Protein AF-A0A8B6BYA7-F1 (afdb_monomer_lite)

Foldseek 3Di:
DDPDPDDPVNVVLLVVLCVVCVVLVVVVLVPDDFDDCVDPPQPPDDLLEDELAPLDKPDFDRNPPFKHWYQHNVNQKIWMWGADVVSRTIKIWIWHDDVPQQKIWTDIRPDIDMDGVVPDDAQDKDWDDDSNFKIKIKGWHDDPPAQWIFIWIWIWGDDDDPDDTPDTHTRGDRMIGGNADPVGPAAPPVDDDQQVVSRNSVHDRDPDDDPVRVCSVCVNVVNNVVADVVHDDCPPPVNPPADVRDDDPDDPVPDDPDPDPVVVVVVVVVVPPDD

Radius of gyration: 28.26 Å; chains: 1; bounding box: 77×29×94 Å

Secondary structure (DSSP, 8-state):
-------HHHHHHHHHHHHHHHHTT-GGGSSSPPP-TTSTTS-S-BTTEEE--SS--B-PPP--TTEEEEE-TTSSEEEEEEEETTTTEEE-EEEEEETTTTEEEEEETTEEEEEETTT--TT--EEEEETTTEEEEEEEE--TT-SEEEEEEEEEE--STTS--S--EEEEEEEEEE---TT-S---GGG--HHHHHHHTTPPP-SS--HHHHHHHHHHTT-TTTS-SSPP-TTSGGG-S-BTTB--S---TT--S-SSHHHHHHHHGGGSS--

pLDDT: mean 78.07, std 15.48, range [35.0, 96.88]

Organism: Mytilus galloprovincialis (NCBI:txid29158)

Sequence (275 aa):
MKETSIGLNDMMKEAAVHYVLEKLGIEPLFEGSMCDRKRKPYIPSVQGWHNECKFGVFMLPDMENLISCHISESCTWIQCCADIPFFGLTLEPFIILDPCEDVIYYGINTMNRSLSLFDYEWGKKIQLSFNDIINIQFSVRKPPAQNIFIFDMAVVACLIDDQKCEPDIKILESTQIPQIGCDGPTLNSKNFSLNNWMQQIGSKVSNTLNASQVRLLLHQLGLDNHMSSPGCKRTDVKYVPAVKGWKSEYIDSSIQIQTFKDEVKTVYKFQENIS

Structure (mmCIF, N/CA/C/O backbone):
data_AF-A0A8B6BYA7-F1
#
_entry.id   AF-A0A8B6BYA7-F1
#
loop_
_atom_site.group_PDB
_atom_site.id
_atom_site.type_symbol
_atom_site.label_atom_id
_atom_site.label_alt_id
_atom_site.label_comp_id
_atom_site.label_asym_id
_atom_site.label_entity_id
_atom_site.label_seq_id
_atom_site.pdbx_PDB_ins_code
_atom_site.Cartn_x
_atom_site.Cartn_y
_atom_site.Cartn_z
_atom_site.occupancy
_atom_site.B_iso_or_equiv
_atom_site.auth_seq_id
_atom_site.auth_comp_id
_atom_site.auth_asym_id
_atom_site.auth_atom_id
_atom_site.pdbx_PDB_model_num
ATOM 1 N N . MET A 1 1 ? -38.448 13.905 -3.589 1.00 35.00 1 MET A N 1
ATOM 2 C CA . MET A 1 1 ? -37.748 13.844 -2.291 1.00 35.00 1 MET A CA 1
ATOM 3 C C . MET A 1 1 ? -38.375 12.709 -1.507 1.00 35.00 1 MET A C 1
ATOM 5 O O . MET A 1 1 ? -39.565 12.781 -1.243 1.00 35.00 1 MET A O 1
ATOM 9 N N . LYS A 1 2 ? -37.649 11.611 -1.274 1.00 36.66 2 LYS A N 1
ATOM 10 C CA . LYS A 1 2 ? -38.099 10.554 -0.362 1.00 36.66 2 LYS A CA 1
ATOM 11 C C . LYS A 1 2 ? -37.462 10.863 0.986 1.00 36.66 2 LYS A C 1
ATOM 13 O O . LYS A 1 2 ? -36.259 10.690 1.124 1.00 36.66 2 LYS A O 1
ATOM 18 N N . GLU A 1 3 ? -38.253 11.377 1.918 1.00 44.00 3 GLU A N 1
ATOM 19 C CA . GLU A 1 3 ? -37.883 11.385 3.330 1.00 44.00 3 GLU A CA 1
ATOM 20 C C . GLU A 1 3 ? -37.868 9.932 3.803 1.00 44.00 3 GLU A C 1
ATOM 22 O O . GLU A 1 3 ? -38.899 9.261 3.856 1.00 44.00 3 GLU A O 1
ATOM 27 N N . THR A 1 4 ? -36.680 9.408 4.072 1.00 46.12 4 THR A N 1
ATOM 28 C CA . THR A 1 4 ? -36.522 8.167 4.823 1.00 46.12 4 THR A CA 1
ATOM 29 C C . THR A 1 4 ? -36.797 8.491 6.285 1.00 46.12 4 THR A C 1
ATOM 31 O O . THR A 1 4 ? -35.973 9.117 6.944 1.00 46.12 4 THR A O 1
ATOM 34 N N . SER A 1 5 ? -37.969 8.098 6.789 1.00 49.84 5 SER A N 1
ATOM 35 C CA . SER A 1 5 ? -38.250 8.109 8.224 1.00 49.84 5 SER A CA 1
ATOM 36 C C . SER A 1 5 ? -37.312 7.109 8.901 1.00 49.84 5 SER A C 1
ATOM 38 O O . SER A 1 5 ? -37.497 5.897 8.767 1.00 49.84 5 SER A O 1
ATOM 40 N N . ILE A 1 6 ? -36.281 7.604 9.578 1.00 56.88 6 ILE A N 1
ATOM 41 C CA . ILE A 1 6 ? -35.386 6.773 10.386 1.00 56.88 6 ILE A CA 1
ATOM 42 C C . ILE A 1 6 ? -36.180 6.336 11.625 1.00 56.88 6 ILE A C 1
ATOM 44 O O . ILE A 1 6 ? -36.791 7.163 12.303 1.00 56.88 6 ILE A O 1
ATOM 48 N N . GLY A 1 7 ? -36.258 5.027 11.878 1.00 71.75 7 GLY A N 1
ATOM 49 C CA . GLY A 1 7 ? -37.009 4.490 13.011 1.00 71.75 7 GLY A CA 1
ATOM 50 C C . GLY A 1 7 ? -36.330 4.826 14.340 1.00 71.75 7 GLY A C 1
ATOM 51 O O . GLY A 1 7 ? -35.107 4.854 14.425 1.00 71.75 7 GLY A O 1
ATOM 52 N N . LEU A 1 8 ? -37.112 5.018 15.408 1.00 68.38 8 LEU A N 1
ATOM 53 C CA . LEU A 1 8 ? -36.603 5.321 16.758 1.00 68.38 8 LEU A CA 1
ATOM 54 C C . LEU A 1 8 ? -35.518 4.329 17.226 1.00 68.38 8 LEU A C 1
ATOM 56 O O . LEU A 1 8 ? -34.543 4.727 17.854 1.00 68.38 8 LEU A O 1
ATOM 60 N N . ASN A 1 9 ? -35.651 3.051 16.863 1.00 71.38 9 ASN A N 1
ATOM 61 C CA . ASN A 1 9 ? -34.665 2.016 17.180 1.00 71.38 9 ASN A CA 1
ATOM 62 C C . ASN A 1 9 ? -33.319 2.224 16.471 1.00 71.38 9 ASN A C 1
ATOM 64 O O . ASN A 1 9 ? -32.286 1.861 17.026 1.00 71.38 9 ASN A O 1
ATOM 68 N N . ASP A 1 10 ? -33.318 2.787 15.264 1.00 77.81 10 ASP A N 1
ATOM 69 C CA . ASP A 1 10 ? -32.091 3.055 14.512 1.00 77.81 10 ASP A CA 1
ATOM 70 C C . ASP A 1 10 ? -31.394 4.301 15.064 1.00 77.81 10 ASP A C 1
ATOM 72 O O . ASP A 1 10 ? -30.191 4.268 15.304 1.00 77.81 10 ASP A O 1
ATOM 76 N N . MET A 1 11 ? -32.165 5.336 15.420 1.00 73.81 11 MET A N 1
ATOM 77 C CA . MET A 1 11 ? -31.640 6.522 16.110 1.00 73.81 11 MET A CA 1
ATOM 78 C C . MET A 1 11 ? -31.013 6.171 17.468 1.00 73.81 11 MET A C 1
ATOM 80 O O . MET A 1 11 ? -29.962 6.696 17.827 1.00 73.81 11 MET A O 1
ATOM 84 N N . MET A 1 12 ? -31.633 5.263 18.231 1.00 70.06 12 MET A N 1
ATOM 85 C CA . MET A 1 12 ? -31.085 4.806 19.513 1.00 70.06 12 MET A CA 1
ATOM 86 C C . MET A 1 12 ? -29.789 3.999 19.347 1.00 70.06 12 MET A C 1
ATOM 88 O O . MET A 1 12 ? -28.899 4.115 20.187 1.00 70.06 12 MET A O 1
ATOM 92 N N . LYS A 1 13 ? -29.658 3.202 18.277 1.00 83.12 13 LYS A N 1
ATOM 93 C CA . LYS A 1 13 ? -28.410 2.485 17.964 1.00 83.12 13 LYS A CA 1
ATOM 94 C C . LYS A 1 13 ? -27.297 3.449 17.577 1.00 83.12 13 LYS A C 1
ATOM 96 O O . LYS A 1 13 ? -26.193 3.320 18.088 1.00 83.12 13 LYS A O 1
ATOM 101 N N . GLU A 1 14 ? -27.595 4.413 16.715 1.00 83.19 14 GLU A N 1
ATOM 102 C CA . GLU A 1 14 ? -26.629 5.419 16.271 1.00 83.19 14 GLU A CA 1
ATOM 103 C C . GLU A 1 14 ? -26.123 6.264 17.447 1.00 83.19 14 GLU A C 1
ATOM 105 O O . GLU A 1 14 ? -24.917 6.414 17.624 1.00 83.19 14 GLU A O 1
ATOM 110 N N . ALA A 1 15 ? -27.025 6.703 18.332 1.00 84.19 15 ALA A N 1
ATOM 111 C CA . ALA A 1 15 ? -26.654 7.418 19.552 1.00 84.19 15 ALA A CA 1
ATOM 112 C C . ALA A 1 15 ? -25.799 6.565 20.506 1.00 84.19 15 ALA A C 1
ATOM 114 O O . ALA A 1 15 ? -24.869 7.077 21.125 1.00 84.19 15 ALA A O 1
ATOM 115 N N . ALA A 1 16 ? -26.084 5.263 20.623 1.00 85.88 16 ALA A N 1
ATOM 116 C CA . ALA A 1 16 ? -25.275 4.356 21.434 1.00 85.88 16 ALA A CA 1
ATOM 117 C C . ALA A 1 16 ? -23.868 4.160 20.846 1.00 85.88 16 ALA A C 1
ATOM 119 O O . ALA A 1 16 ? -22.896 4.161 21.598 1.00 85.88 16 ALA A O 1
ATOM 120 N N . VAL A 1 17 ? -23.748 4.032 19.520 1.00 87.06 17 VAL A N 1
ATOM 121 C CA . VAL A 1 17 ? -22.447 3.961 18.837 1.00 87.06 17 VAL A CA 1
ATOM 122 C C . VAL A 1 17 ? -21.669 5.251 19.070 1.00 87.06 17 VAL A C 1
ATOM 124 O O . VAL A 1 17 ? -20.542 5.186 19.549 1.00 87.06 17 VAL A O 1
ATOM 127 N N . HIS A 1 18 ? -22.282 6.410 18.817 1.00 86.94 18 HIS A N 1
ATOM 128 C CA . HIS A 1 18 ? -21.653 7.717 19.023 1.00 86.94 18 HIS A CA 1
ATOM 129 C C . HIS A 1 18 ? -21.156 7.897 20.465 1.00 86.94 18 HIS A C 1
ATOM 131 O O . HIS A 1 18 ? -19.983 8.196 20.670 1.00 86.94 18 HIS A O 1
ATOM 137 N N . TYR A 1 19 ? -21.985 7.568 21.461 1.00 88.38 19 TYR A N 1
ATOM 138 C CA . TYR A 1 19 ? -21.591 7.603 22.871 1.00 88.38 19 TYR A CA 1
ATOM 139 C C . TYR A 1 19 ? -20.376 6.713 23.171 1.00 88.38 19 TYR A C 1
ATOM 141 O O . TYR A 1 19 ? -19.473 7.118 23.905 1.00 88.38 19 TYR A O 1
ATOM 149 N N . VAL A 1 20 ? -20.330 5.494 22.621 1.00 86.12 20 VAL A N 1
ATOM 150 C CA . VAL A 1 20 ? -19.182 4.598 22.820 1.00 86.12 20 VAL A CA 1
ATOM 151 C C . VAL A 1 20 ? -17.933 5.174 22.156 1.00 86.12 20 VAL A C 1
ATOM 153 O O . VAL A 1 20 ? -16.887 5.207 22.797 1.00 86.12 20 VAL A O 1
ATOM 156 N N . LEU A 1 21 ? -18.026 5.678 20.923 1.00 87.19 21 LEU A N 1
ATOM 157 C CA . LEU A 1 21 ? -16.896 6.312 20.236 1.00 87.19 21 LEU A CA 1
ATOM 158 C C . LEU A 1 21 ? -16.357 7.525 21.005 1.00 87.19 21 LEU A C 1
ATOM 160 O O . LEU A 1 21 ? -15.141 7.677 21.105 1.00 87.19 21 LEU A O 1
ATOM 164 N N . GLU A 1 22 ? -17.239 8.346 21.583 1.00 89.00 22 GLU A N 1
ATOM 165 C CA . GLU A 1 22 ? -16.876 9.488 22.430 1.00 89.00 22 GLU A CA 1
ATOM 166 C C . GLU A 1 22 ? -16.164 9.022 23.709 1.00 89.00 22 GLU A C 1
ATOM 168 O O . GLU A 1 22 ? -15.118 9.556 24.074 1.00 89.00 22 GLU A O 1
ATOM 173 N N . LYS A 1 23 ? -16.670 7.975 24.377 1.00 87.88 23 LYS A N 1
ATOM 174 C CA . LYS A 1 23 ? -16.039 7.417 25.589 1.00 87.88 23 LYS A CA 1
ATOM 175 C C . LYS A 1 23 ? -14.686 6.775 25.335 1.00 87.88 23 LYS A C 1
ATOM 177 O O . LYS A 1 23 ? -13.807 6.862 26.186 1.00 87.88 23 LYS A O 1
ATOM 182 N N . LEU A 1 24 ? -14.530 6.161 24.173 1.00 84.31 24 LEU A N 1
ATOM 183 C CA . LEU A 1 24 ? -13.262 5.651 23.671 1.00 84.31 24 LEU A CA 1
ATOM 184 C C . LEU A 1 24 ? -12.368 6.781 23.117 1.00 84.31 24 LEU A C 1
ATOM 186 O O . LEU A 1 24 ? -11.185 6.573 22.864 1.00 84.31 24 LEU A O 1
ATOM 190 N N . GLY A 1 25 ? -12.925 7.982 22.922 1.00 87.06 25 GLY A N 1
ATOM 191 C CA . GLY A 1 25 ? -12.293 9.158 22.322 1.00 87.06 25 GLY A CA 1
ATOM 192 C C . GLY A 1 25 ? -11.772 8.934 20.896 1.00 87.06 25 GLY A C 1
ATOM 193 O O . GLY A 1 25 ? -10.845 9.613 20.460 1.00 87.06 25 GLY A O 1
ATOM 194 N N . ILE A 1 26 ? -12.353 7.972 20.179 1.00 85.88 26 ILE A N 1
ATOM 195 C CA . ILE A 1 26 ? -12.028 7.646 18.783 1.00 85.88 26 ILE A CA 1
ATOM 196 C C . ILE A 1 26 ? -13.035 8.248 17.796 1.00 85.88 26 ILE A C 1
ATOM 198 O O . ILE A 1 26 ? -12.913 8.019 16.597 1.00 85.88 26 ILE A O 1
ATOM 202 N N . GLU A 1 27 ? -14.006 9.032 18.278 1.00 86.81 27 GLU A N 1
ATOM 203 C CA . GLU A 1 27 ? -14.951 9.794 17.447 1.00 86.81 27 GLU A CA 1
ATOM 204 C C . GLU A 1 27 ? -14.271 10.549 16.286 1.00 86.81 27 GLU A C 1
ATOM 206 O O . GLU A 1 27 ? -14.764 10.406 15.165 1.00 86.81 27 GLU A O 1
ATOM 211 N N . PRO A 1 28 ? -13.114 11.235 16.460 1.00 87.00 28 PRO A N 1
ATOM 212 C CA . PRO A 1 28 ? -12.495 11.996 15.371 1.00 87.00 28 PRO A CA 1
ATOM 213 C C . PRO A 1 28 ? -12.084 11.153 14.157 1.00 87.00 28 PRO A C 1
ATOM 215 O O . PRO A 1 28 ? -11.878 11.690 13.070 1.00 87.00 28 PRO A O 1
ATOM 218 N N . LEU A 1 29 ? -11.966 9.827 14.308 1.00 84.38 29 LEU A N 1
ATOM 219 C CA . LEU A 1 29 ? -11.736 8.930 13.175 1.00 84.38 29 LEU A CA 1
ATOM 220 C C . LEU A 1 29 ? -12.954 8.842 12.251 1.00 84.38 29 LEU A C 1
ATOM 222 O O . LEU A 1 29 ? -12.787 8.533 11.077 1.00 84.38 29 LEU A O 1
ATOM 226 N N . PHE A 1 30 ? -14.163 9.097 12.749 1.00 86.31 30 PHE A N 1
ATOM 227 C CA . PHE A 1 30 ? -15.426 8.834 12.056 1.00 86.31 30 PHE A CA 1
ATOM 228 C C . PHE A 1 30 ? -16.215 10.104 11.699 1.00 86.31 30 PHE A C 1
ATOM 230 O O . PHE A 1 30 ? -17.347 10.002 11.240 1.00 86.31 30 PHE A O 1
ATOM 237 N N . GLU A 1 31 ? -15.624 11.293 11.849 1.00 81.31 31 GLU A N 1
ATOM 238 C CA . GLU A 1 31 ? -16.244 12.574 11.459 1.00 81.31 31 GLU A CA 1
ATOM 239 C C . GLU A 1 31 ? -16.391 12.745 9.929 1.00 81.31 31 GLU A C 1
ATOM 241 O O . GLU A 1 31 ? -17.123 13.615 9.455 1.00 81.31 31 GLU A O 1
ATOM 246 N N . GLY A 1 32 ? -15.689 11.925 9.137 1.00 78.12 32 GLY A N 1
ATOM 247 C CA . GLY A 1 32 ? -15.727 11.934 7.673 1.00 78.12 32 GLY A CA 1
ATOM 248 C C . GLY A 1 32 ? -16.702 10.924 7.062 1.00 78.12 32 GLY A C 1
ATOM 249 O O . GLY A 1 32 ? -17.312 10.100 7.740 1.00 78.12 32 GLY A O 1
ATOM 250 N N . SER A 1 33 ? -16.819 10.946 5.732 1.00 83.25 33 SER A N 1
ATOM 251 C CA . SER A 1 33 ? -17.545 9.897 5.015 1.00 83.25 33 SER A CA 1
ATOM 252 C C . SER A 1 33 ? -16.819 8.561 5.145 1.00 83.25 33 SER A C 1
ATOM 254 O O . SER A 1 33 ? -15.660 8.444 4.753 1.00 83.25 33 SER A O 1
ATOM 256 N N . MET A 1 34 ? -17.529 7.552 5.633 1.00 89.56 34 MET A N 1
ATOM 257 C CA . MET A 1 34 ? -17.059 6.173 5.687 1.00 89.56 34 MET A CA 1
ATOM 258 C C . MET A 1 34 ? -16.819 5.608 4.285 1.00 89.56 34 MET A C 1
ATOM 260 O O . MET A 1 34 ? -17.590 5.862 3.353 1.00 89.56 34 MET A O 1
ATOM 264 N N . CYS A 1 35 ? -15.742 4.841 4.142 1.00 93.69 35 CYS A N 1
ATOM 265 C CA . CYS A 1 35 ? -15.434 4.139 2.908 1.00 93.69 35 CYS A CA 1
ATOM 266 C C . CYS A 1 35 ? -16.467 3.029 2.626 1.00 93.69 35 CYS A C 1
ATOM 268 O O . CYS A 1 35 ? -17.130 2.513 3.522 1.00 93.69 35 CYS A O 1
ATOM 270 N N . ASP A 1 36 ? -16.621 2.644 1.356 1.00 93.50 36 ASP A N 1
ATOM 271 C CA . ASP A 1 36 ? -17.527 1.563 0.951 1.00 93.50 36 ASP A CA 1
ATOM 272 C C . ASP A 1 36 ? -16.782 0.581 0.049 1.00 93.50 36 ASP A C 1
ATOM 274 O O . ASP A 1 36 ? -16.478 0.880 -1.108 1.00 93.50 36 ASP A O 1
ATOM 278 N N . ARG A 1 37 ? -16.544 -0.626 0.570 1.00 92.94 37 ARG A N 1
ATOM 279 C CA . ARG A 1 37 ? -15.838 -1.725 -0.108 1.00 92.94 37 ARG A CA 1
ATOM 280 C C . ARG A 1 37 ? -16.463 -2.130 -1.444 1.00 92.94 37 ARG A C 1
ATOM 282 O O . ARG A 1 37 ? -15.792 -2.719 -2.286 1.00 92.94 37 ARG A O 1
ATOM 289 N N . LYS A 1 38 ? -17.750 -1.836 -1.653 1.00 92.44 38 LYS A N 1
ATOM 290 C CA . LYS A 1 38 ? -18.494 -2.161 -2.881 1.00 92.44 38 LYS A CA 1
ATOM 291 C C . LYS A 1 38 ? -18.481 -1.020 -3.896 1.00 92.44 38 LYS A C 1
ATOM 293 O O . LYS A 1 38 ? -19.148 -1.114 -4.928 1.00 92.44 38 LYS A O 1
ATOM 298 N N . ARG A 1 39 ? -17.750 0.061 -3.624 1.00 94.44 39 ARG A N 1
ATOM 299 C CA . ARG A 1 39 ? -17.594 1.214 -4.513 1.00 94.44 39 ARG A CA 1
ATOM 300 C C . ARG A 1 39 ? -16.139 1.408 -4.904 1.00 94.44 39 ARG A C 1
ATOM 302 O O . ARG A 1 39 ? -15.221 0.805 -4.352 1.00 94.44 39 ARG A O 1
ATOM 309 N N . LYS A 1 40 ? -15.934 2.248 -5.918 1.00 94.19 40 LYS A N 1
ATOM 310 C CA . LYS A 1 40 ? -14.595 2.725 -6.261 1.00 94.19 40 LYS A CA 1
ATOM 311 C C . LYS A 1 40 ? -13.992 3.437 -5.035 1.00 94.19 40 LYS A C 1
ATOM 313 O O . LYS A 1 40 ? -14.738 4.157 -4.373 1.00 94.19 40 LYS A O 1
ATOM 318 N N . PRO A 1 41 ? -12.691 3.264 -4.762 1.00 95.62 41 PRO A N 1
ATOM 319 C CA . PRO A 1 41 ? -11.695 2.639 -5.633 1.00 95.62 41 PRO A CA 1
ATOM 320 C C . PRO A 1 41 ? -11.482 1.133 -5.399 1.00 95.62 41 PRO A C 1
ATOM 322 O O . PRO A 1 41 ? -10.598 0.573 -6.025 1.00 95.62 41 PRO A O 1
ATOM 325 N N . TYR A 1 42 ? -12.261 0.443 -4.563 1.00 95.19 42 TYR A N 1
ATOM 326 C CA . TYR A 1 42 ? -11.974 -0.956 -4.189 1.00 95.19 42 TYR A CA 1
ATOM 327 C C . TYR A 1 42 ? -12.562 -2.014 -5.135 1.00 95.19 42 TYR A C 1
ATOM 329 O O . TYR A 1 42 ? -12.314 -3.205 -4.953 1.00 95.19 42 TYR A O 1
ATOM 337 N N . ILE A 1 43 ? -13.342 -1.604 -6.142 1.00 93.50 43 ILE A N 1
ATOM 338 C CA . ILE A 1 43 ? -13.894 -2.493 -7.172 1.00 93.50 43 ILE A CA 1
ATOM 339 C C . ILE A 1 43 ? -13.412 -2.112 -8.585 1.00 93.50 43 ILE A C 1
ATOM 341 O O . ILE A 1 43 ? -13.313 -0.919 -8.889 1.00 93.50 43 ILE A O 1
ATOM 345 N N . PRO A 1 44 ? -13.223 -3.098 -9.487 1.00 93.75 44 PRO A N 1
ATOM 346 C CA . PRO A 1 44 ? -13.320 -4.543 -9.247 1.00 93.75 44 PRO A CA 1
ATOM 347 C C . PRO A 1 44 ? -12.117 -5.078 -8.456 1.00 93.75 44 PRO A C 1
ATOM 349 O O . PRO A 1 44 ? -10.996 -4.637 -8.673 1.00 93.75 44 PRO A O 1
ATOM 352 N N . SER A 1 45 ? -12.330 -6.063 -7.582 1.00 90.56 45 SER A N 1
ATOM 353 C CA . SER A 1 45 ? -11.251 -6.692 -6.814 1.00 90.56 45 SER A CA 1
ATOM 354 C C . SER A 1 45 ? -11.154 -8.195 -7.050 1.00 90.56 45 SER A C 1
ATOM 356 O O . SER A 1 45 ? -12.138 -8.871 -7.356 1.00 90.56 45 SER A O 1
ATOM 358 N N . VAL A 1 46 ? -9.939 -8.718 -6.901 1.00 89.31 46 VAL A N 1
ATOM 359 C CA . VAL A 1 46 ? -9.625 -10.149 -6.867 1.00 89.31 46 VAL A CA 1
ATOM 360 C C . VAL A 1 46 ? -8.984 -10.421 -5.514 1.00 89.31 46 VAL A C 1
ATOM 362 O O . VAL A 1 46 ? -8.015 -9.752 -5.171 1.00 89.31 46 VAL A O 1
ATOM 365 N N . GLN A 1 47 ? -9.541 -11.356 -4.734 1.00 89.56 47 GLN A N 1
ATOM 366 C CA . GLN A 1 47 ? -9.053 -11.668 -3.375 1.00 89.56 47 GLN A CA 1
ATOM 367 C C . GLN A 1 47 ? -8.943 -10.413 -2.489 1.00 89.56 47 GLN A C 1
ATOM 369 O O . GLN A 1 47 ? -7.947 -10.186 -1.812 1.00 89.56 47 GLN A O 1
ATOM 374 N N . GLY A 1 48 ? -9.946 -9.533 -2.609 1.00 91.31 48 GLY A N 1
ATOM 375 C CA . GLY A 1 48 ? -10.033 -8.249 -1.916 1.00 91.31 48 GLY A CA 1
ATOM 376 C C . GLY A 1 48 ? -9.042 -7.170 -2.370 1.00 91.31 48 GLY A C 1
ATOM 377 O O . GLY A 1 48 ? -9.028 -6.104 -1.766 1.00 91.31 48 GLY A O 1
ATOM 378 N N . TRP A 1 49 ? -8.293 -7.371 -3.460 1.00 93.88 49 TRP A N 1
ATOM 379 C CA . TRP A 1 49 ? -7.405 -6.360 -4.047 1.00 93.88 49 TRP A CA 1
ATOM 380 C C . TRP A 1 49 ? -7.912 -5.826 -5.385 1.00 93.88 49 TRP A C 1
ATOM 382 O O . TRP A 1 49 ? -8.062 -6.579 -6.349 1.00 93.88 49 TRP A O 1
ATOM 392 N N . HIS A 1 50 ? -8.101 -4.513 -5.481 1.00 95.38 50 HIS A N 1
ATOM 393 C CA . HIS A 1 50 ? -8.121 -3.792 -6.750 1.00 95.38 50 HIS A CA 1
ATOM 394 C C . HIS A 1 50 ? -6.718 -3.236 -7.020 1.00 95.38 50 HIS A C 1
ATOM 396 O O . HIS A 1 50 ? -6.295 -2.255 -6.415 1.00 95.38 50 HIS A O 1
ATOM 402 N N . ASN A 1 51 ? -5.965 -3.904 -7.892 1.00 92.31 51 ASN A N 1
ATOM 403 C CA . ASN A 1 51 ? -4.570 -3.564 -8.153 1.00 92.31 51 ASN A CA 1
ATOM 404 C C . ASN A 1 51 ? -4.408 -2.883 -9.520 1.00 92.31 51 ASN A C 1
ATOM 406 O O . ASN A 1 51 ? -4.501 -3.539 -10.559 1.00 92.31 51 ASN A O 1
ATOM 410 N N . GLU A 1 52 ? -4.131 -1.579 -9.512 1.00 89.62 52 GLU A N 1
ATOM 411 C CA . GLU A 1 52 ? -3.847 -0.781 -10.711 1.00 89.62 52 GLU A CA 1
ATOM 412 C C . GLU A 1 52 ? -2.336 -0.647 -10.992 1.00 89.62 52 GLU A C 1
ATOM 414 O O . GLU A 1 52 ? -1.939 -0.124 -12.039 1.00 89.62 52 GLU A O 1
ATOM 419 N N . CYS A 1 53 ? -1.477 -1.172 -10.109 1.00 86.19 53 CYS A N 1
ATOM 420 C CA . CYS A 1 53 ? -0.034 -1.207 -10.314 1.00 86.19 53 CYS A CA 1
ATOM 421 C C . CYS A 1 53 ? 0.331 -2.128 -11.485 1.00 86.19 53 CYS A C 1
ATOM 423 O O . CYS A 1 53 ? 0.135 -3.345 -11.473 1.00 86.19 53 CYS A O 1
ATOM 425 N N . LYS A 1 54 ? 0.959 -1.541 -12.501 1.00 80.44 54 LYS A N 1
ATOM 426 C CA . LYS A 1 54 ? 1.334 -2.232 -13.743 1.00 80.44 54 LYS A CA 1
ATOM 427 C C . LYS A 1 54 ? 2.703 -2.918 -13.692 1.00 80.44 54 LYS A C 1
ATOM 429 O O . LYS A 1 54 ? 3.017 -3.708 -14.584 1.00 80.44 54 LYS A O 1
ATOM 434 N N . PHE A 1 55 ? 3.509 -2.611 -12.679 1.00 73.19 55 PHE A N 1
ATOM 435 C CA . PHE A 1 55 ? 4.901 -3.062 -12.550 1.00 73.19 55 PHE A CA 1
ATOM 436 C C . PHE A 1 55 ? 5.043 -4.373 -11.763 1.00 73.19 55 PHE A C 1
ATOM 438 O O . PHE A 1 55 ? 6.073 -5.037 -11.848 1.00 73.19 55 PHE A O 1
ATOM 445 N N . GLY A 1 56 ? 3.943 -4.817 -11.146 1.00 73.50 56 GLY A N 1
ATOM 446 C CA . GLY A 1 56 ? 3.825 -6.082 -10.431 1.00 73.50 56 GLY A CA 1
ATOM 447 C C . GLY A 1 56 ? 4.041 -5.891 -8.937 1.00 73.50 56 GLY A C 1
ATOM 448 O O . GLY A 1 56 ? 5.103 -5.455 -8.522 1.00 73.50 56 GLY A O 1
ATOM 449 N N . VAL A 1 57 ? 3.032 -6.238 -8.141 1.00 83.00 57 VAL A N 1
ATOM 450 C CA . VAL A 1 57 ? 3.128 -6.336 -6.680 1.00 83.00 57 VAL A CA 1
ATOM 451 C C . VAL A 1 57 ? 3.029 -7.811 -6.322 1.00 83.00 57 VAL A C 1
ATOM 453 O O . VAL A 1 57 ? 2.142 -8.504 -6.826 1.00 83.00 57 VAL A O 1
ATOM 456 N N . PHE A 1 58 ? 3.948 -8.303 -5.496 1.00 81.94 58 PHE A N 1
ATOM 457 C CA . PHE A 1 58 ? 4.045 -9.728 -5.173 1.00 81.94 58 PHE A CA 1
ATOM 458 C C . PHE A 1 58 ? 3.814 -9.980 -3.690 1.00 81.94 58 PHE A C 1
ATOM 460 O O . PHE A 1 58 ? 4.145 -9.141 -2.857 1.00 81.94 58 PHE A O 1
ATOM 467 N N . MET A 1 59 ? 3.306 -11.177 -3.377 1.00 84.50 59 MET A N 1
ATOM 468 C CA . MET A 1 59 ? 2.968 -11.595 -2.009 1.00 84.50 59 MET A CA 1
ATOM 469 C C . MET A 1 59 ? 1.921 -10.676 -1.369 1.00 84.50 59 MET A C 1
ATOM 471 O O . MET A 1 59 ? 2.078 -10.214 -0.242 1.00 84.50 59 MET A O 1
ATOM 475 N N . LEU A 1 60 ? 0.858 -10.383 -2.123 1.00 89.31 60 LEU A N 1
ATOM 476 C CA . LEU A 1 60 ? -0.350 -9.805 -1.548 1.00 89.31 60 LEU A CA 1
ATOM 477 C C . LEU A 1 60 ? -1.084 -10.893 -0.750 1.00 89.31 60 LEU A C 1
ATOM 479 O O . LEU A 1 60 ? -1.329 -11.966 -1.314 1.00 89.31 60 LEU A O 1
ATOM 483 N N . PRO A 1 61 ? -1.414 -10.650 0.530 1.00 88.62 61 PRO A N 1
ATOM 484 C CA . PRO A 1 61 ? -2.256 -11.553 1.309 1.00 88.62 61 PRO A CA 1
ATOM 485 C C . PRO A 1 61 ? -3.639 -11.720 0.670 1.00 88.62 61 PRO A C 1
ATOM 487 O O . PRO A 1 61 ? -4.147 -10.788 0.047 1.00 88.62 61 PRO A O 1
ATOM 490 N N . ASP A 1 62 ? -4.269 -12.883 0.843 1.00 87.88 62 ASP A N 1
ATOM 491 C CA . ASP A 1 62 ? -5.690 -13.026 0.514 1.00 87.88 62 ASP A CA 1
ATOM 492 C C . ASP A 1 62 ? -6.507 -12.262 1.557 1.00 87.88 62 ASP A C 1
ATOM 494 O O . ASP A 1 62 ? -6.415 -12.530 2.757 1.00 87.88 62 ASP A O 1
ATOM 498 N N . MET A 1 63 ? -7.263 -11.275 1.093 1.00 82.62 63 MET A N 1
ATOM 499 C CA . MET A 1 63 ? -8.100 -10.460 1.950 1.00 82.62 63 MET A CA 1
ATOM 500 C C . MET A 1 63 ? -9.479 -11.103 2.046 1.00 82.62 63 MET A C 1
ATOM 502 O O . MET A 1 63 ? -10.275 -11.045 1.107 1.00 82.62 63 MET A O 1
ATOM 506 N N . GLU A 1 64 ? -9.765 -11.706 3.202 1.00 70.81 64 GLU A N 1
ATOM 507 C CA . GLU A 1 64 ? -11.083 -12.253 3.521 1.00 70.81 64 GLU A CA 1
ATOM 508 C C . GLU A 1 64 ? -12.200 -11.182 3.467 1.00 70.81 64 GLU A C 1
ATOM 510 O O . GLU A 1 64 ? -11.989 -9.986 3.253 1.00 70.81 64 GLU A O 1
ATOM 515 N N . ASN A 1 65 ? -13.439 -11.613 3.719 1.00 71.88 65 ASN A N 1
ATOM 516 C CA . ASN A 1 65 ? -14.678 -10.849 3.557 1.00 71.88 65 ASN A CA 1
ATOM 517 C C . ASN A 1 65 ? -14.837 -9.578 4.420 1.00 71.88 65 ASN A C 1
ATOM 519 O O . ASN A 1 65 ? -15.938 -9.035 4.416 1.00 71.88 65 ASN A O 1
ATOM 523 N N . LEU A 1 66 ? -13.811 -9.050 5.091 1.00 78.50 66 LEU A N 1
ATOM 524 C CA . LEU A 1 66 ? -13.902 -7.862 5.960 1.00 78.50 66 LEU A CA 1
ATOM 525 C C . LEU A 1 66 ? -13.085 -6.654 5.489 1.00 78.50 66 LEU A C 1
ATOM 527 O O . LEU A 1 66 ? -13.290 -5.556 5.997 1.00 78.50 66 LEU A O 1
ATOM 531 N N . ILE A 1 67 ? -12.204 -6.816 4.501 1.00 89.31 67 ILE A N 1
ATOM 532 C CA . ILE A 1 67 ? -11.389 -5.716 3.979 1.00 89.31 67 ILE A CA 1
ATOM 533 C C . ILE A 1 67 ? -11.353 -5.729 2.452 1.00 89.31 67 ILE A C 1
ATOM 535 O O . ILE A 1 67 ? -11.559 -6.757 1.800 1.00 89.31 67 ILE A O 1
ATOM 539 N N . SER A 1 68 ? -11.204 -4.559 1.845 1.00 94.31 68 SER A N 1
ATOM 540 C CA . SER A 1 68 ? -10.92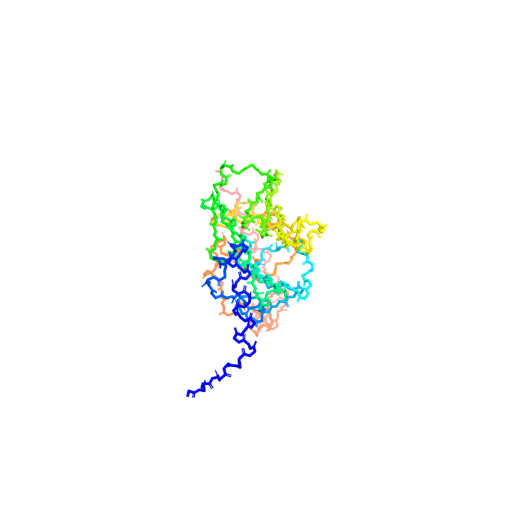0 -4.432 0.418 1.00 94.31 68 SER A CA 1
ATOM 541 C C . SER A 1 68 ? -9.914 -3.320 0.204 1.00 94.31 68 SER A C 1
ATOM 543 O O . SER A 1 68 ? -10.094 -2.222 0.714 1.00 94.31 68 SER A O 1
ATOM 545 N N . CYS A 1 69 ? -8.855 -3.612 -0.533 1.00 96.06 69 CYS A N 1
ATOM 546 C CA . CYS A 1 69 ? -7.717 -2.733 -0.714 1.00 96.06 69 CYS A CA 1
ATOM 547 C C . CYS A 1 69 ? -7.569 -2.319 -2.169 1.00 96.06 69 CYS A C 1
ATOM 549 O O . CYS A 1 69 ? -7.859 -3.079 -3.093 1.00 96.06 69 CYS A O 1
ATOM 551 N N . HIS A 1 70 ? -7.087 -1.103 -2.366 1.00 96.88 70 HIS A N 1
ATOM 552 C CA . HIS A 1 70 ? -6.726 -0.539 -3.649 1.00 96.88 70 HIS A CA 1
ATOM 553 C C . HIS A 1 70 ? -5.239 -0.198 -3.646 1.00 96.88 70 HIS A C 1
ATOM 555 O O . HIS A 1 70 ? -4.732 0.411 -2.703 1.00 96.88 70 HIS A O 1
ATOM 561 N N . ILE A 1 71 ? -4.553 -0.619 -4.706 1.00 95.56 71 ILE A N 1
ATOM 562 C CA . ILE A 1 71 ? -3.179 -0.222 -5.007 1.00 95.56 71 ILE A CA 1
ATOM 563 C C . ILE A 1 71 ? -3.250 0.660 -6.242 1.00 95.56 71 ILE A C 1
ATOM 565 O O . ILE A 1 71 ? -3.723 0.210 -7.289 1.00 95.56 71 ILE A O 1
ATOM 569 N N . SER A 1 72 ? -2.778 1.896 -6.121 1.00 93.50 72 SER A N 1
ATOM 570 C CA . SER A 1 72 ? -2.805 2.858 -7.220 1.00 93.50 72 SER A CA 1
ATOM 571 C C . SER A 1 72 ? -1.833 2.484 -8.350 1.00 93.50 72 SER A C 1
ATOM 573 O O . SER A 1 72 ? -0.976 1.602 -8.224 1.00 93.50 72 SER A O 1
ATOM 575 N N . GLU A 1 73 ? -1.904 3.223 -9.458 1.00 87.25 73 GLU A N 1
ATOM 576 C CA . GLU A 1 73 ? -0.944 3.096 -10.558 1.00 87.25 73 GLU A CA 1
ATOM 577 C C . GLU A 1 73 ? 0.518 3.369 -10.149 1.00 87.25 73 GLU A C 1
ATOM 579 O O . GLU A 1 73 ? 1.424 2.855 -10.810 1.00 87.25 73 GLU A O 1
ATOM 584 N N . SER A 1 74 ? 0.762 4.122 -9.063 1.00 85.38 74 SER A N 1
ATOM 585 C CA . SER A 1 74 ? 2.113 4.393 -8.543 1.00 85.38 74 SER A CA 1
ATOM 586 C C . SER A 1 74 ? 2.721 3.206 -7.792 1.00 85.38 74 SER A C 1
ATOM 588 O O . SER A 1 74 ? 3.895 3.250 -7.437 1.00 85.38 74 SER A O 1
ATOM 590 N N . CYS A 1 75 ? 1.942 2.150 -7.533 1.00 88.25 75 CYS A N 1
ATOM 591 C CA . CYS A 1 75 ? 2.300 0.967 -6.741 1.00 88.25 75 CYS A CA 1
ATOM 592 C C . CYS A 1 75 ? 2.580 1.222 -5.251 1.00 88.25 75 CYS A C 1
ATOM 594 O O . CYS A 1 75 ? 2.475 0.292 -4.456 1.00 88.25 75 CYS A O 1
ATOM 596 N N . THR A 1 76 ? 2.923 2.451 -4.864 1.00 91.81 76 THR A N 1
ATOM 597 C CA . THR A 1 76 ? 3.323 2.828 -3.503 1.00 91.81 76 THR A CA 1
ATOM 598 C C . THR A 1 76 ? 2.230 3.526 -2.701 1.00 91.81 76 THR A C 1
ATOM 600 O O . THR A 1 76 ? 2.441 3.809 -1.523 1.00 91.81 76 THR A O 1
ATOM 603 N N . TRP A 1 77 ? 1.073 3.796 -3.311 1.00 94.62 77 TRP A N 1
ATOM 604 C CA . TRP A 1 77 ? -0.129 4.230 -2.605 1.00 94.62 77 TRP A CA 1
ATOM 605 C C . TRP A 1 77 ? -1.073 3.045 -2.446 1.00 94.62 77 TRP A C 1
ATOM 607 O O . TRP A 1 77 ? -1.596 2.502 -3.423 1.00 94.62 77 TRP A O 1
ATOM 617 N N . ILE A 1 78 ? -1.265 2.664 -1.188 1.00 95.81 78 ILE A N 1
ATOM 618 C CA . ILE A 1 78 ? -2.126 1.573 -0.763 1.00 95.81 78 ILE A CA 1
ATOM 619 C C . ILE A 1 78 ? -3.154 2.149 0.199 1.00 95.81 78 ILE A C 1
ATOM 621 O O . ILE A 1 78 ? -2.804 2.799 1.183 1.00 95.81 78 ILE A O 1
ATOM 625 N N . GLN A 1 79 ? -4.424 1.910 -0.089 1.00 95.94 79 GLN A N 1
ATOM 626 C CA . GLN A 1 79 ? -5.541 2.321 0.755 1.00 95.94 79 GLN A CA 1
ATOM 627 C C . GLN A 1 79 ? -6.533 1.174 0.852 1.00 95.94 79 GLN A C 1
ATOM 629 O O . GLN A 1 79 ? -6.815 0.507 -0.142 1.00 95.94 79 GLN A O 1
ATOM 634 N N . CYS A 1 80 ? -7.067 0.925 2.036 1.00 95.06 80 CYS A N 1
ATOM 635 C CA . CYS A 1 80 ? -8.013 -0.158 2.250 1.00 95.06 80 CYS A CA 1
ATOM 636 C C . CYS A 1 80 ? -9.263 0.353 2.925 1.00 95.06 80 CYS A C 1
ATOM 638 O O . CYS A 1 80 ? -9.191 1.315 3.662 1.00 95.06 80 CYS A O 1
ATOM 640 N N . CYS A 1 81 ? -10.381 -0.327 2.720 1.00 94.19 81 CYS A N 1
ATOM 641 C CA . CYS A 1 81 ? -11.594 -0.140 3.488 1.00 94.19 81 CYS A CA 1
ATOM 642 C C . CYS A 1 81 ? -11.876 -1.405 4.287 1.00 94.19 81 CYS A C 1
ATOM 644 O O . CYS A 1 81 ? -12.063 -2.475 3.700 1.00 94.19 81 CYS A O 1
ATOM 646 N N . ALA A 1 82 ? -11.868 -1.281 5.610 1.00 90.31 82 ALA A N 1
ATOM 647 C CA . ALA A 1 82 ? -12.086 -2.364 6.555 1.00 90.31 82 ALA A CA 1
ATOM 648 C C . ALA A 1 82 ? -13.395 -2.147 7.313 1.00 90.31 82 ALA A C 1
ATOM 650 O O . ALA A 1 82 ? -13.630 -1.068 7.857 1.00 90.31 82 ALA A O 1
ATOM 651 N N . ASP A 1 83 ? -14.229 -3.179 7.380 1.00 85.81 83 ASP A N 1
ATOM 652 C CA . ASP A 1 83 ? -15.437 -3.152 8.197 1.00 85.81 83 ASP A CA 1
ATOM 653 C C . ASP A 1 83 ? -15.057 -3.290 9.680 1.00 85.81 83 ASP A C 1
ATOM 655 O O . ASP A 1 83 ? -14.243 -4.143 10.038 1.00 85.81 83 ASP A O 1
ATOM 659 N N . ILE A 1 84 ? -15.682 -2.498 10.557 1.00 81.25 84 ILE A N 1
ATOM 660 C CA . ILE A 1 84 ? -15.711 -2.735 12.004 1.00 81.25 84 ILE A CA 1
ATOM 661 C C . ILE A 1 84 ? -17.118 -3.221 12.383 1.00 81.25 84 ILE A C 1
ATOM 663 O O . ILE A 1 84 ? -17.995 -2.404 12.693 1.00 81.25 84 ILE A O 1
ATOM 667 N N . PRO A 1 85 ? -17.367 -4.546 12.411 1.00 77.12 85 PRO A N 1
ATOM 668 C CA . PRO A 1 85 ? -18.704 -5.087 12.653 1.00 77.12 85 PRO A CA 1
ATOM 669 C C . PRO A 1 85 ? -19.322 -4.641 13.981 1.00 77.12 85 PRO A C 1
ATOM 671 O O . PRO A 1 85 ? -20.533 -4.461 14.055 1.00 77.12 85 PRO A O 1
ATOM 674 N N . PHE A 1 86 ? -18.499 -4.433 15.015 1.00 73.06 86 PHE A N 1
ATOM 675 C CA . PHE A 1 86 ? -18.964 -4.039 16.345 1.00 73.06 86 PHE A CA 1
ATOM 676 C C . PHE A 1 86 ? -19.648 -2.664 16.360 1.00 73.06 86 PHE A C 1
ATOM 678 O O . PHE A 1 86 ? -20.684 -2.506 17.000 1.00 73.06 86 PHE A O 1
ATOM 685 N N . PHE A 1 87 ? -19.105 -1.687 15.624 1.00 76.75 87 PHE A N 1
ATOM 686 C CA . PHE A 1 87 ? -19.705 -0.353 15.509 1.00 76.75 87 PHE A CA 1
ATOM 687 C C . PHE A 1 87 ? -20.649 -0.227 14.307 1.00 76.75 87 PHE A C 1
ATOM 689 O O . PHE A 1 87 ? -21.408 0.735 14.227 1.00 76.75 87 PHE A O 1
ATOM 696 N N . GLY A 1 88 ? -20.612 -1.176 13.366 1.00 81.81 88 GLY A N 1
ATOM 697 C CA . GLY A 1 88 ? -21.320 -1.055 12.089 1.00 81.81 88 GLY A CA 1
ATOM 698 C C . GLY A 1 88 ? -20.758 0.064 11.204 1.00 81.81 88 GLY A C 1
ATOM 699 O O . GLY A 1 88 ? -21.495 0.629 10.401 1.00 81.81 88 GLY A O 1
ATOM 700 N N . LEU A 1 89 ? -19.475 0.394 11.376 1.00 86.81 89 LEU A N 1
ATOM 701 C CA . LEU A 1 89 ? -18.761 1.463 10.671 1.00 86.81 89 LEU A CA 1
ATOM 702 C C . LEU A 1 89 ? -17.598 0.880 9.864 1.00 86.81 89 LEU A C 1
ATOM 704 O O . LEU A 1 89 ? -17.292 -0.306 9.983 1.00 86.81 89 LEU A O 1
ATOM 708 N N . THR A 1 90 ? -16.910 1.714 9.089 1.00 90.06 90 THR A N 1
ATOM 709 C CA . THR A 1 90 ? -15.712 1.314 8.336 1.00 90.06 90 THR A CA 1
ATOM 710 C C . THR A 1 90 ? -14.517 2.215 8.636 1.00 90.06 90 THR A C 1
ATOM 712 O O . THR A 1 90 ? -14.685 3.408 8.895 1.00 90.06 90 THR A O 1
ATOM 715 N N . LEU A 1 91 ? -13.310 1.665 8.521 1.00 89.69 91 LEU A N 1
ATOM 716 C CA . LEU A 1 91 ? -12.045 2.399 8.571 1.00 89.69 91 LEU A CA 1
ATOM 717 C C . LEU A 1 91 ? -11.335 2.365 7.231 1.00 89.69 91 LEU A C 1
ATOM 719 O O . LEU A 1 91 ? -11.311 1.332 6.565 1.00 89.69 91 LEU A O 1
ATOM 723 N N . GLU A 1 92 ? -10.662 3.464 6.923 1.00 93.12 92 GLU A N 1
ATOM 724 C CA . GLU A 1 92 ? -9.820 3.616 5.750 1.00 93.12 92 GLU A CA 1
ATOM 725 C C . GLU A 1 92 ? -8.342 3.794 6.132 1.00 93.12 92 GLU A C 1
ATOM 727 O O . GLU A 1 92 ? -7.835 4.918 6.143 1.00 93.12 92 GLU A O 1
ATOM 732 N N . PRO A 1 93 ? -7.621 2.723 6.514 1.00 92.88 93 PRO A N 1
ATOM 733 C CA . PRO A 1 93 ? -6.178 2.801 6.680 1.00 92.88 93 PRO A CA 1
ATOM 734 C C . PRO A 1 93 ? -5.489 2.976 5.322 1.00 92.88 93 PRO A C 1
ATOM 736 O O . PRO A 1 93 ? -5.819 2.298 4.343 1.00 92.88 93 PRO A O 1
ATOM 739 N N . PHE A 1 94 ? -4.482 3.843 5.273 1.00 94.94 94 PHE A N 1
ATOM 740 C CA . PHE A 1 94 ? -3.699 4.070 4.065 1.00 94.94 94 PHE A CA 1
ATOM 741 C C . PHE A 1 94 ? -2.222 4.319 4.363 1.00 94.94 94 PHE A C 1
ATOM 743 O O . PHE A 1 94 ? -1.842 4.772 5.447 1.00 94.94 94 PHE A O 1
ATOM 750 N N . ILE A 1 95 ? -1.393 4.044 3.360 1.00 95.56 95 ILE A N 1
ATOM 751 C CA . ILE A 1 95 ? 0.022 4.392 3.319 1.00 95.56 95 ILE A CA 1
ATOM 752 C C . ILE A 1 95 ? 0.409 4.813 1.899 1.00 95.56 95 ILE A C 1
ATOM 754 O O . ILE A 1 95 ? -0.020 4.215 0.911 1.00 95.56 95 ILE A O 1
ATOM 758 N N . ILE A 1 96 ? 1.219 5.861 1.802 1.00 94.88 96 ILE A N 1
ATOM 759 C CA . ILE A 1 96 ? 1.791 6.384 0.567 1.00 94.88 96 ILE A CA 1
ATOM 760 C C . ILE A 1 96 ? 3.282 6.539 0.808 1.00 94.88 96 ILE A C 1
ATOM 762 O O . ILE A 1 96 ? 3.698 7.379 1.602 1.00 94.88 96 ILE A O 1
ATOM 766 N N . LEU A 1 97 ? 4.086 5.730 0.129 1.00 93.31 97 LEU A N 1
ATOM 767 C CA . LEU A 1 97 ? 5.524 5.953 0.054 1.00 93.31 97 LEU A CA 1
ATOM 768 C C . LEU A 1 97 ? 5.825 6.775 -1.193 1.00 93.31 97 LEU A C 1
ATOM 770 O O . LEU A 1 97 ? 5.679 6.284 -2.313 1.00 93.31 97 LEU A O 1
ATOM 774 N N . ASP A 1 98 ? 6.265 8.007 -0.982 1.00 90.00 98 ASP A N 1
ATOM 775 C CA . ASP A 1 98 ? 6.715 8.893 -2.040 1.00 90.00 98 ASP A CA 1
ATOM 776 C C . ASP A 1 98 ? 8.247 9.018 -1.979 1.00 90.00 98 ASP A C 1
ATOM 778 O O . ASP A 1 98 ? 8.785 9.807 -1.201 1.00 90.00 98 ASP A O 1
ATOM 782 N N . PRO A 1 99 ? 8.986 8.208 -2.760 1.00 82.88 99 PRO A N 1
ATOM 783 C CA . PRO A 1 99 ? 10.440 8.298 -2.819 1.00 82.88 99 PRO A CA 1
ATOM 784 C C . PRO A 1 99 ? 10.937 9.531 -3.589 1.00 82.88 99 PRO A C 1
ATOM 786 O O . PRO A 1 99 ? 12.146 9.685 -3.725 1.00 82.88 99 PRO A O 1
ATOM 789 N N . CYS A 1 100 ? 10.043 10.354 -4.143 1.00 82.44 100 CYS A N 1
ATOM 790 C CA . CYS A 1 100 ? 10.381 11.538 -4.931 1.00 82.44 100 CYS A CA 1
ATOM 791 C C . CYS A 1 100 ? 10.320 12.807 -4.109 1.00 82.44 100 CYS A C 1
ATOM 793 O O . CYS A 1 100 ? 11.196 13.656 -4.227 1.00 82.44 100 CYS A O 1
ATOM 795 N N . GLU A 1 101 ? 9.331 12.877 -3.229 1.00 85.75 101 GLU A N 1
ATOM 796 C CA . GLU A 1 101 ? 9.255 13.900 -2.190 1.00 85.75 101 GLU A CA 1
ATOM 797 C C . GLU A 1 101 ? 9.996 13.481 -0.908 1.00 85.75 101 GLU A C 1
ATOM 799 O O . GLU A 1 101 ? 9.995 14.213 0.076 1.00 85.75 101 GLU A O 1
ATOM 804 N N . ASP A 1 102 ? 10.629 12.302 -0.910 1.00 81.62 102 ASP A N 1
ATOM 805 C CA . ASP A 1 102 ? 11.333 11.706 0.227 1.00 81.62 102 ASP A CA 1
ATOM 806 C C . ASP A 1 102 ? 10.467 11.617 1.502 1.00 81.62 102 ASP A C 1
ATOM 808 O O . ASP A 1 102 ? 10.931 11.878 2.615 1.00 81.62 102 ASP A O 1
ATOM 812 N N . VAL A 1 103 ? 9.193 11.228 1.369 1.00 90.50 103 VAL A N 1
ATOM 813 C CA . VAL A 1 103 ? 8.220 11.198 2.477 1.00 90.50 103 VAL A CA 1
ATOM 814 C C . VAL A 1 103 ? 7.367 9.924 2.462 1.00 90.50 103 VAL A C 1
ATOM 816 O O . VAL A 1 103 ? 6.983 9.410 1.414 1.00 90.50 103 VAL A O 1
ATOM 819 N N . ILE A 1 104 ? 7.017 9.417 3.650 1.00 93.75 104 ILE A N 1
ATOM 820 C CA . ILE A 1 104 ? 5.918 8.455 3.832 1.00 93.75 104 ILE A CA 1
ATOM 821 C C . ILE A 1 104 ? 4.737 9.174 4.473 1.00 93.75 104 ILE A C 1
ATOM 823 O O . ILE A 1 104 ? 4.869 9.690 5.583 1.00 93.75 104 ILE A O 1
ATOM 827 N N . TYR A 1 105 ? 3.580 9.150 3.815 1.00 95.00 105 TYR A N 1
ATOM 828 C CA . TYR A 1 105 ? 2.295 9.518 4.406 1.00 95.00 105 TYR A CA 1
ATOM 829 C C . TYR A 1 105 ? 1.563 8.264 4.858 1.00 95.00 105 TYR A C 1
ATOM 831 O O . TYR A 1 105 ? 1.554 7.256 4.159 1.00 95.00 105 TYR A O 1
ATOM 839 N N . TYR A 1 106 ? 0.934 8.309 6.021 1.00 94.12 106 TYR A N 1
ATOM 840 C CA . TYR A 1 106 ? 0.178 7.179 6.551 1.00 94.12 106 TYR A CA 1
ATOM 841 C C . TYR A 1 106 ? -0.917 7.675 7.483 1.00 94.12 106 TYR A C 1
ATOM 843 O O . TYR A 1 106 ? -0.791 8.733 8.107 1.00 94.12 106 TYR A O 1
ATOM 851 N N . GLY A 1 107 ? -2.000 6.918 7.586 1.00 92.31 107 GLY A N 1
ATOM 852 C CA . GLY A 1 107 ? -3.146 7.361 8.359 1.00 92.31 107 GLY A CA 1
ATOM 853 C C . GLY A 1 107 ? -4.307 6.389 8.360 1.00 92.31 107 GLY A C 1
ATOM 854 O O . GLY A 1 107 ? -4.224 5.286 7.820 1.00 92.31 107 GLY A O 1
ATOM 855 N N . ILE A 1 108 ? -5.382 6.832 9.003 1.00 90.31 108 ILE A N 1
ATOM 856 C CA . ILE A 1 108 ? -6.682 6.174 9.052 1.00 90.31 108 ILE A CA 1
ATOM 857 C C . ILE A 1 108 ? -7.750 7.252 8.846 1.00 90.31 108 ILE A C 1
ATOM 859 O O . ILE A 1 108 ? -7.793 8.227 9.600 1.00 90.31 108 ILE A O 1
ATOM 863 N N . ASN A 1 109 ? -8.622 7.072 7.851 1.00 90.38 109 ASN A N 1
ATOM 864 C CA . ASN A 1 109 ? -9.644 8.048 7.465 1.00 90.38 109 ASN A CA 1
ATOM 865 C C . ASN A 1 109 ? -9.019 9.442 7.237 1.00 90.38 109 ASN A C 1
ATOM 867 O O . ASN A 1 109 ? -8.068 9.600 6.473 1.00 90.38 109 ASN A O 1
ATOM 871 N N . THR A 1 110 ? -9.526 10.472 7.915 1.00 83.06 110 THR A N 1
ATOM 872 C CA . THR A 1 110 ? -9.036 11.854 7.816 1.00 83.06 110 THR A CA 1
ATOM 873 C C . THR A 1 110 ? -7.764 12.100 8.631 1.00 83.06 110 THR A C 1
ATOM 875 O O . THR A 1 110 ? -7.068 13.091 8.401 1.00 83.06 110 THR A O 1
ATOM 878 N N . MET A 1 111 ? -7.428 11.209 9.568 1.00 86.94 111 MET A N 1
ATOM 879 C CA . MET A 1 111 ? -6.283 11.363 10.457 1.00 86.94 111 MET A CA 1
ATOM 880 C C . MET A 1 111 ? -5.024 10.786 9.830 1.00 86.94 111 MET A C 1
ATOM 882 O O . MET A 1 111 ? -4.920 9.586 9.589 1.00 86.94 111 MET A O 1
ATOM 886 N N . ASN A 1 112 ? -4.026 11.637 9.619 1.00 89.62 112 ASN A N 1
ATOM 887 C CA . ASN A 1 112 ? -2.785 11.234 8.980 1.00 89.62 112 ASN A CA 1
ATOM 888 C C . ASN A 1 112 ? -1.550 11.895 9.597 1.00 89.62 112 ASN A C 1
ATOM 890 O O . ASN A 1 112 ? -1.619 12.847 10.388 1.00 89.62 112 ASN A O 1
ATOM 894 N N . ARG A 1 113 ? -0.404 11.310 9.267 1.00 92.38 113 ARG A N 1
ATOM 895 C CA . ARG A 1 113 ? 0.935 11.761 9.624 1.00 92.38 113 ARG A CA 1
ATOM 896 C C . ARG A 1 113 ? 1.848 11.593 8.419 1.00 92.38 113 ARG A C 1
ATOM 898 O O . ARG A 1 113 ? 1.555 10.841 7.489 1.00 92.38 113 ARG A O 1
ATOM 905 N N . SER A 1 114 ? 2.971 12.289 8.475 1.00 93.00 114 SER A N 1
ATOM 906 C CA . SER A 1 114 ? 4.057 12.152 7.519 1.00 93.00 114 SER A CA 1
ATOM 907 C C . SER A 1 114 ? 5.378 11.964 8.250 1.00 93.00 114 SER A C 1
ATOM 909 O O . SER A 1 114 ? 5.541 12.390 9.396 1.00 93.00 114 SER A O 1
ATOM 911 N N . LEU A 1 115 ? 6.312 11.284 7.597 1.00 91.81 115 LEU A N 1
ATOM 912 C CA . LEU A 1 115 ? 7.688 11.140 8.057 1.00 91.81 115 LEU A CA 1
ATOM 913 C C . LEU A 1 115 ? 8.636 11.285 6.866 1.00 91.81 115 LEU A C 1
ATOM 915 O O . LEU A 1 115 ? 8.339 10.796 5.778 1.00 91.81 115 LEU A O 1
ATOM 919 N N . SER A 1 116 ? 9.769 11.944 7.082 1.00 86.62 116 SER A N 1
ATOM 920 C CA . SER A 1 116 ? 10.841 12.038 6.091 1.00 86.62 116 SER A CA 1
ATOM 921 C C . SER A 1 116 ? 11.537 10.686 5.939 1.00 86.62 116 SER A C 1
ATOM 923 O O . SER A 1 116 ? 11.896 10.051 6.934 1.00 86.62 116 SER A O 1
ATOM 925 N N . LEU A 1 117 ? 11.773 10.252 4.702 1.00 82.88 117 LEU A N 1
ATOM 926 C CA . LEU A 1 117 ? 12.543 9.046 4.399 1.00 82.88 117 LEU A CA 1
ATOM 927 C C . LEU A 1 117 ? 14.007 9.158 4.823 1.00 82.88 117 LEU A C 1
ATOM 929 O O . LEU A 1 117 ? 14.633 8.131 5.076 1.00 82.88 117 LEU A O 1
ATOM 933 N N . PHE A 1 118 ? 14.540 10.376 4.952 1.00 79.69 118 PHE A N 1
ATOM 934 C CA . PHE A 1 118 ? 15.879 10.597 5.500 1.00 79.69 118 PHE A CA 1
ATOM 935 C C . PHE A 1 118 ? 15.960 10.256 6.992 1.00 79.69 118 PHE A C 1
ATOM 937 O O . PHE A 1 118 ? 16.990 9.766 7.451 1.00 79.69 118 PHE A O 1
ATOM 944 N N . ASP A 1 119 ? 14.870 10.475 7.730 1.00 82.44 119 ASP A N 1
ATOM 945 C CA . ASP A 1 119 ? 14.778 10.196 9.168 1.00 82.44 119 ASP A CA 1
ATOM 946 C C . ASP A 1 119 ? 14.269 8.771 9.455 1.00 82.44 119 ASP A C 1
ATOM 948 O O . ASP A 1 119 ? 14.273 8.306 10.601 1.00 82.44 119 ASP A O 1
ATOM 952 N N . TYR A 1 120 ? 13.817 8.061 8.418 1.00 84.69 120 TYR A N 1
ATOM 953 C CA . TYR A 1 120 ? 13.313 6.703 8.532 1.00 84.69 120 TYR A CA 1
ATOM 954 C C . TYR A 1 120 ? 14.442 5.672 8.525 1.00 84.69 120 TYR A C 1
ATOM 956 O O . TYR A 1 120 ? 15.155 5.475 7.542 1.00 84.69 120 TYR A O 1
ATOM 964 N N . GLU A 1 121 ? 14.552 4.928 9.619 1.00 90.19 121 GLU A N 1
ATOM 965 C CA . GLU A 1 121 ? 15.416 3.757 9.681 1.00 90.19 121 GLU A CA 1
ATOM 966 C C . GLU A 1 121 ? 14.737 2.571 8.972 1.00 90.19 121 GLU A C 1
ATOM 968 O O . GLU A 1 121 ? 13.722 2.052 9.439 1.00 90.19 121 GLU A O 1
ATOM 973 N N . TRP A 1 122 ? 15.283 2.131 7.834 1.00 89.38 122 TRP A N 1
ATOM 974 C CA . TRP A 1 122 ? 14.705 1.044 7.034 1.00 89.38 122 TRP A CA 1
ATOM 975 C C . TRP A 1 122 ? 14.475 -0.231 7.854 1.00 89.38 122 TRP A C 1
ATOM 977 O O . TRP A 1 122 ? 15.392 -0.796 8.445 1.00 89.38 122 TRP A O 1
ATOM 987 N N . GLY A 1 123 ? 13.238 -0.725 7.833 1.00 91.19 123 GLY A N 1
ATOM 988 C CA . GLY A 1 123 ? 12.785 -1.889 8.590 1.00 91.19 123 GLY A CA 1
ATOM 989 C C . GLY A 1 123 ? 12.282 -1.571 9.996 1.00 91.19 123 GLY A C 1
ATOM 990 O O . GLY A 1 123 ? 11.693 -2.449 10.628 1.00 91.19 123 GLY A O 1
ATOM 991 N N . LYS A 1 124 ? 12.439 -0.333 10.478 1.00 94.25 124 LYS A N 1
ATOM 992 C CA . LYS A 1 124 ? 11.885 0.097 11.762 1.00 94.25 124 LYS A CA 1
ATOM 993 C C . LYS A 1 124 ? 10.363 0.096 11.712 1.00 94.25 124 LYS A C 1
ATOM 995 O O . LYS A 1 124 ? 9.755 0.652 10.795 1.00 94.25 124 LYS A O 1
ATOM 1000 N N . LYS A 1 125 ? 9.743 -0.511 12.722 1.00 93.69 125 LYS A N 1
ATOM 1001 C CA . LYS A 1 125 ? 8.289 -0.500 12.880 1.00 93.69 125 LYS A CA 1
ATOM 1002 C C . LYS A 1 125 ? 7.833 0.870 13.373 1.00 93.69 125 LYS A C 1
ATOM 1004 O O . LYS A 1 125 ? 8.346 1.367 14.374 1.00 93.69 125 LYS A O 1
ATOM 1009 N N . ILE A 1 126 ? 6.871 1.454 12.675 1.00 92.44 126 ILE A N 1
ATOM 1010 C CA . ILE A 1 126 ? 6.169 2.675 13.065 1.00 92.44 126 ILE A CA 1
ATOM 1011 C C . ILE A 1 126 ? 4.763 2.281 13.500 1.00 92.44 126 ILE A C 1
ATOM 1013 O O . ILE A 1 126 ? 4.153 1.393 12.905 1.00 92.44 126 ILE A O 1
ATOM 1017 N N . GLN A 1 127 ? 4.263 2.937 14.543 1.00 89.38 127 GLN A N 1
ATOM 1018 C CA . GLN A 1 127 ? 2.905 2.767 15.034 1.00 89.38 127 GLN A CA 1
ATOM 1019 C C . GLN A 1 127 ? 2.254 4.137 15.201 1.00 89.38 127 GLN A C 1
ATOM 1021 O O . GLN A 1 127 ? 2.845 5.037 15.798 1.00 89.38 127 GLN A O 1
ATOM 1026 N N . LEU A 1 128 ? 1.029 4.270 14.701 1.00 86.75 128 LEU A N 1
ATOM 1027 C CA . LEU A 1 128 ? 0.133 5.374 15.020 1.00 86.75 128 LEU A CA 1
ATOM 1028 C C . LEU A 1 128 ? -1.044 4.810 15.805 1.00 86.75 128 LEU A C 1
ATOM 1030 O O . LEU A 1 128 ? -1.806 4.002 15.276 1.00 86.75 128 LEU A O 1
ATOM 1034 N N . SER A 1 129 ? -1.143 5.237 17.060 1.00 84.44 129 SER A N 1
ATOM 1035 C CA . SER A 1 129 ? -2.206 4.857 17.987 1.00 84.44 129 SER A CA 1
ATOM 1036 C C . SER A 1 129 ? -3.273 5.945 18.060 1.00 84.44 129 SER A C 1
ATOM 1038 O O . SER A 1 129 ? -2.949 7.128 18.178 1.00 84.44 129 SER A O 1
ATOM 1040 N N . PHE A 1 130 ? -4.539 5.538 18.079 1.00 81.25 130 PHE A N 1
ATOM 1041 C CA . PHE A 1 130 ? -5.684 6.384 18.406 1.00 81.25 130 PHE A CA 1
ATOM 1042 C C . PHE A 1 130 ? -6.287 5.905 19.721 1.00 81.25 130 PHE A C 1
ATOM 1044 O O . PHE A 1 130 ? -6.942 4.860 19.763 1.00 81.25 130 PHE A O 1
ATOM 1051 N N . ASN A 1 131 ? -6.000 6.657 20.788 1.00 79.75 131 ASN A N 1
ATOM 1052 C CA . ASN A 1 131 ? -6.356 6.342 22.175 1.00 79.75 131 ASN A CA 1
ATOM 1053 C C . ASN A 1 131 ? -6.048 4.895 22.579 1.00 79.75 131 ASN A C 1
ATOM 1055 O O . ASN A 1 131 ? -6.816 4.281 23.306 1.00 79.75 131 ASN A O 1
ATOM 1059 N N . ASP A 1 132 ? -4.955 4.341 22.047 1.00 77.25 132 ASP A N 1
ATOM 1060 C CA . ASP A 1 132 ? -4.497 2.959 22.252 1.00 77.25 132 ASP A CA 1
ATOM 1061 C C . ASP A 1 132 ? -5.483 1.852 21.824 1.00 77.25 132 ASP A C 1
ATOM 1063 O O . ASP A 1 132 ? -5.175 0.666 21.935 1.00 77.25 132 ASP A O 1
ATOM 1067 N N . ILE A 1 133 ? -6.618 2.222 21.226 1.00 78.88 133 ILE A N 1
ATOM 1068 C CA . ILE A 1 133 ? -7.667 1.296 20.793 1.00 78.88 133 ILE A CA 1
ATOM 1069 C C . ILE A 1 133 ? -7.453 0.880 19.346 1.00 78.88 133 ILE A C 1
ATOM 1071 O O . ILE A 1 133 ? -7.480 -0.307 19.043 1.00 78.88 133 ILE A O 1
ATOM 1075 N N . ILE A 1 134 ? -7.245 1.836 18.438 1.00 82.88 134 ILE A N 1
ATOM 1076 C CA . ILE A 1 134 ? -7.015 1.554 17.016 1.00 82.88 134 ILE A CA 1
ATOM 1077 C C . ILE A 1 134 ? -5.584 1.937 16.682 1.00 82.88 134 ILE A C 1
ATOM 1079 O O . ILE A 1 134 ? -5.184 3.088 16.846 1.00 82.88 134 ILE A O 1
ATOM 1083 N N . ASN A 1 135 ? -4.818 0.973 16.184 1.00 85.75 135 ASN A N 1
ATOM 1084 C CA . ASN A 1 135 ? -3.414 1.150 15.859 1.00 85.75 135 ASN A CA 1
ATOM 1085 C C . ASN A 1 135 ? -3.160 0.735 14.412 1.00 85.75 135 ASN A C 1
ATOM 1087 O O . ASN A 1 135 ? -3.466 -0.391 14.030 1.00 85.75 135 ASN A O 1
ATOM 1091 N N . ILE A 1 136 ? -2.548 1.612 13.620 1.00 89.06 136 ILE A N 1
ATOM 1092 C CA . ILE A 1 136 ? -1.921 1.228 12.351 1.00 89.06 136 ILE A CA 1
ATOM 1093 C C . ILE A 1 136 ? -0.431 1.025 12.607 1.00 89.06 136 ILE A C 1
ATOM 1095 O O . ILE A 1 136 ? 0.240 1.888 13.178 1.00 89.06 136 ILE A O 1
ATOM 1099 N N . GLN A 1 137 ? 0.083 -0.129 12.200 1.00 92.00 137 GLN A N 1
ATOM 1100 C CA . GLN A 1 137 ? 1.493 -0.475 12.295 1.00 92.00 137 GLN A CA 1
ATOM 1101 C C . GLN A 1 137 ? 2.038 -0.740 10.902 1.00 92.00 137 GLN A C 1
ATOM 1103 O O . GLN A 1 137 ? 1.415 -1.458 10.126 1.00 92.00 137 GLN A O 1
ATOM 1108 N N . PHE A 1 138 ? 3.218 -0.215 10.591 1.00 94.31 138 PHE A N 1
ATOM 1109 C CA . PHE A 1 138 ? 3.887 -0.537 9.336 1.00 94.31 138 PHE A CA 1
ATOM 1110 C C . PHE A 1 138 ? 5.405 -0.559 9.477 1.00 94.31 138 PHE A C 1
ATOM 1112 O O . PHE A 1 138 ? 5.980 0.025 10.397 1.00 94.31 138 PHE A O 1
ATOM 1119 N N . SER A 1 139 ? 6.065 -1.227 8.542 1.00 95.50 139 SER A N 1
ATOM 1120 C CA . SER A 1 139 ? 7.494 -1.085 8.298 1.00 95.50 139 SER A CA 1
ATOM 1121 C C . SER A 1 139 ? 7.788 -1.229 6.810 1.00 95.50 139 SER A C 1
ATOM 1123 O O . SER A 1 139 ? 7.091 -1.921 6.068 1.00 95.50 139 SER A O 1
ATOM 1125 N N . VAL A 1 140 ? 8.842 -0.550 6.370 1.00 94.81 140 VAL A N 1
ATOM 1126 C CA . VAL A 1 140 ? 9.333 -0.611 4.999 1.00 94.81 140 VAL A CA 1
ATOM 1127 C C . VAL A 1 140 ? 10.800 -0.997 5.040 1.00 94.81 140 VAL A C 1
ATOM 1129 O O . VAL A 1 140 ? 11.623 -0.304 5.631 1.00 94.81 140 VAL A O 1
ATOM 1132 N N . ARG A 1 141 ? 11.161 -2.108 4.406 1.00 93.56 141 ARG A N 1
ATOM 1133 C CA . ARG A 1 141 ? 12.560 -2.509 4.212 1.00 93.56 141 ARG A CA 1
ATOM 1134 C C . ARG A 1 141 ? 12.999 -2.179 2.792 1.00 93.56 141 ARG A C 1
ATOM 1136 O O . ARG A 1 141 ? 12.227 -2.332 1.847 1.00 93.56 141 ARG A O 1
ATOM 1143 N N . LYS A 1 142 ? 14.267 -1.800 2.646 1.00 86.19 142 LYS A N 1
ATOM 1144 C CA . LYS A 1 142 ? 14.923 -1.560 1.356 1.00 86.19 142 LYS A CA 1
ATOM 1145 C C . LYS A 1 142 ? 16.157 -2.459 1.240 1.00 86.19 142 LYS A C 1
ATOM 1147 O O . LYS A 1 142 ? 17.209 -2.112 1.779 1.00 86.19 142 LYS A O 1
ATOM 1152 N N . PRO A 1 143 ? 16.039 -3.646 0.620 1.00 79.62 143 PRO A N 1
ATOM 1153 C CA . PRO A 1 143 ? 17.173 -4.544 0.463 1.00 79.62 143 PRO A CA 1
ATOM 1154 C C . PRO A 1 143 ? 18.286 -3.897 -0.377 1.00 79.62 143 PRO A C 1
ATOM 1156 O O . PRO A 1 143 ? 18.002 -3.272 -1.402 1.00 79.62 143 PRO A O 1
ATOM 1159 N N . PRO A 1 144 ? 19.563 -4.056 0.006 1.00 72.12 144 PRO A N 1
ATOM 1160 C CA . PRO A 1 144 ? 20.669 -3.559 -0.799 1.00 72.12 144 PRO A CA 1
ATOM 1161 C C . PRO A 1 144 ? 20.706 -4.280 -2.154 1.00 72.12 144 PRO A C 1
ATOM 1163 O O . PRO A 1 144 ? 20.503 -5.491 -2.229 1.00 72.12 144 PRO A O 1
ATOM 1166 N N . ALA A 1 145 ? 20.990 -3.527 -3.220 1.00 67.62 145 ALA A N 1
ATOM 1167 C CA . ALA A 1 145 ? 21.089 -4.024 -4.598 1.00 67.62 145 ALA A CA 1
ATOM 1168 C C . ALA A 1 145 ? 19.804 -4.651 -5.188 1.00 67.62 145 ALA A C 1
ATOM 1170 O O . ALA A 1 145 ? 19.878 -5.355 -6.194 1.00 67.62 145 ALA A O 1
ATOM 1171 N N . GLN A 1 146 ? 18.629 -4.378 -4.609 1.00 69.00 146 GLN A N 1
ATOM 1172 C CA . GLN A 1 146 ? 17.334 -4.726 -5.201 1.00 69.00 146 GLN A CA 1
ATOM 1173 C C . GLN A 1 146 ? 16.485 -3.463 -5.366 1.00 69.00 146 GLN A C 1
ATOM 1175 O O . GLN A 1 146 ? 16.404 -2.647 -4.453 1.00 69.00 146 GLN A O 1
ATOM 1180 N N . ASN A 1 147 ? 15.815 -3.319 -6.510 1.00 75.31 147 ASN A N 1
ATOM 1181 C CA . ASN A 1 147 ? 14.895 -2.205 -6.773 1.00 75.31 147 ASN A CA 1
ATOM 1182 C C . ASN A 1 147 ? 13.483 -2.535 -6.276 1.00 75.31 147 ASN A C 1
ATOM 1184 O O . ASN A 1 147 ? 12.508 -2.454 -7.023 1.00 75.31 147 ASN A O 1
ATOM 1188 N N . ILE A 1 148 ? 13.381 -2.975 -5.024 1.00 79.94 148 ILE A N 1
ATOM 1189 C CA . ILE A 1 148 ? 12.109 -3.303 -4.386 1.00 79.94 148 ILE A CA 1
ATOM 1190 C C . ILE A 1 148 ? 12.075 -2.723 -2.980 1.00 79.94 148 ILE A C 1
ATOM 1192 O O . ILE A 1 148 ? 13.088 -2.667 -2.282 1.00 79.94 148 ILE A O 1
ATOM 1196 N N . PHE A 1 149 ? 10.880 -2.366 -2.544 1.00 89.81 149 PHE A N 1
ATOM 1197 C CA . PHE A 1 149 ? 10.556 -2.218 -1.143 1.00 89.81 149 PHE A CA 1
ATOM 1198 C C . PHE A 1 149 ? 9.845 -3.474 -0.656 1.00 89.81 149 PHE A C 1
ATOM 1200 O O . PHE A 1 149 ? 9.066 -4.081 -1.392 1.00 89.81 149 PHE A O 1
ATOM 1207 N N . ILE A 1 150 ? 10.102 -3.854 0.592 1.00 92.94 150 ILE A N 1
ATOM 1208 C CA . ILE A 1 150 ? 9.344 -4.903 1.271 1.00 92.94 150 ILE A CA 1
ATOM 1209 C C . ILE A 1 150 ? 8.504 -4.229 2.348 1.00 92.94 150 ILE A C 1
ATOM 1211 O O . ILE A 1 150 ? 9.058 -3.667 3.294 1.00 92.94 150 ILE A O 1
ATOM 1215 N N . PHE A 1 151 ? 7.191 -4.261 2.161 1.00 94.69 151 PHE A N 1
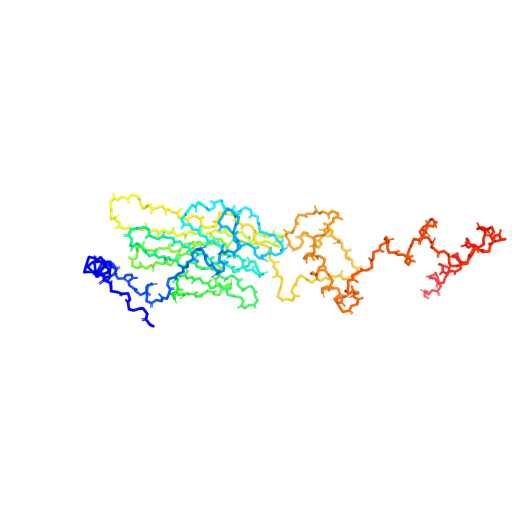ATOM 1216 C CA . PHE A 1 151 ? 6.215 -3.608 3.019 1.00 94.69 151 PHE A CA 1
ATOM 1217 C C . PHE A 1 151 ? 5.534 -4.612 3.938 1.00 94.69 151 PHE A C 1
ATOM 1219 O O . PHE A 1 151 ? 5.071 -5.667 3.504 1.00 94.69 151 PHE A O 1
ATOM 1226 N N . ASP A 1 152 ? 5.419 -4.216 5.196 1.00 94.69 152 ASP A N 1
ATOM 1227 C CA . ASP A 1 152 ? 4.597 -4.865 6.200 1.00 94.69 152 ASP A CA 1
ATOM 1228 C C . ASP A 1 152 ? 3.635 -3.795 6.748 1.00 94.69 152 ASP A C 1
ATOM 1230 O O . ASP A 1 152 ? 4.069 -2.698 7.100 1.00 94.69 152 ASP A O 1
ATOM 1234 N N . MET A 1 153 ? 2.330 -4.070 6.783 1.00 93.25 153 MET A N 1
ATOM 1235 C CA . MET A 1 153 ? 1.303 -3.137 7.265 1.00 93.25 153 MET A CA 1
ATOM 1236 C C . MET A 1 153 ? 0.180 -3.918 7.931 1.00 93.25 153 MET A C 1
ATOM 1238 O O . MET A 1 153 ? -0.293 -4.909 7.381 1.00 93.25 153 MET A O 1
ATOM 1242 N N . ALA A 1 154 ? -0.270 -3.455 9.090 1.00 90.06 154 ALA A N 1
ATOM 1243 C CA . ALA A 1 154 ? -1.348 -4.074 9.835 1.00 90.06 154 ALA A CA 1
ATOM 1244 C C . ALA A 1 154 ? -2.203 -3.039 10.567 1.00 90.06 154 ALA A C 1
ATOM 1246 O O . ALA A 1 154 ? -1.715 -1.970 10.946 1.00 90.06 154 ALA A O 1
ATOM 1247 N N . VAL A 1 155 ? -3.472 -3.377 10.784 1.00 86.62 155 VAL A N 1
ATOM 1248 C CA . VAL A 1 155 ? -4.366 -2.641 11.682 1.00 86.62 155 VAL A CA 1
ATOM 1249 C C . VAL A 1 155 ? -4.730 -3.536 12.855 1.00 86.62 155 VAL A C 1
ATOM 1251 O O . VAL A 1 155 ? -5.184 -4.662 12.670 1.00 86.62 155 VAL A O 1
ATOM 1254 N N . VAL A 1 156 ? -4.541 -3.006 14.059 1.00 79.62 156 VAL A N 1
ATOM 1255 C CA . VAL A 1 156 ? -4.792 -3.688 15.327 1.00 79.62 156 VAL A CA 1
ATOM 1256 C C . VAL A 1 156 ? -5.859 -2.912 16.092 1.00 79.62 156 VAL A C 1
ATOM 1258 O O . VAL A 1 156 ? -5.668 -1.730 16.384 1.00 79.62 156 VAL A O 1
ATOM 1261 N N . ALA A 1 157 ? -6.962 -3.579 16.431 1.00 75.56 157 ALA A N 1
ATOM 1262 C CA . ALA A 1 157 ? -8.016 -3.037 17.281 1.00 75.56 157 ALA A CA 1
ATOM 1263 C C . ALA A 1 157 ? -8.009 -3.739 18.651 1.00 75.56 157 ALA A C 1
ATOM 1265 O O . ALA A 1 157 ? -8.186 -4.951 18.740 1.00 75.56 157 ALA A O 1
ATOM 1266 N N . CYS A 1 158 ? -7.812 -2.984 19.727 1.00 69.94 158 CYS A N 1
ATOM 1267 C CA . CYS A 1 158 ? -7.815 -3.466 21.105 1.00 69.94 158 CYS A CA 1
ATOM 1268 C C . CYS A 1 158 ? -8.985 -2.812 21.848 1.00 69.94 158 CYS A C 1
ATOM 1270 O O . CYS A 1 158 ? -8.895 -1.670 22.284 1.00 69.94 158 CYS A O 1
ATOM 1272 N N . LEU A 1 159 ? -10.114 -3.518 21.937 1.00 61.94 159 LEU A N 1
ATOM 1273 C CA . LEU A 1 159 ? -11.362 -2.967 22.480 1.00 61.94 159 LEU A CA 1
ATOM 1274 C C . LEU A 1 159 ? -11.628 -3.351 23.951 1.00 61.94 159 LEU A C 1
ATOM 1276 O O . LEU A 1 159 ? -12.565 -2.814 24.536 1.00 61.94 159 LEU A O 1
ATOM 1280 N N . ILE A 1 160 ? -10.852 -4.267 24.556 1.00 55.41 160 ILE A N 1
ATOM 1281 C CA . ILE A 1 160 ? -11.059 -4.745 25.940 1.00 55.41 160 ILE A CA 1
ATOM 1282 C C . ILE A 1 160 ? -9.711 -5.076 26.610 1.00 55.41 160 ILE A C 1
ATOM 1284 O O . ILE A 1 160 ? -8.912 -5.815 26.040 1.00 55.41 160 ILE A O 1
ATOM 1288 N N . ASP A 1 161 ? -9.507 -4.596 27.842 1.00 52.78 161 ASP A N 1
ATOM 1289 C CA . ASP A 1 161 ? -8.250 -4.676 28.613 1.00 52.78 161 ASP A CA 1
ATOM 1290 C C . ASP A 1 161 ? -7.779 -6.087 29.038 1.00 52.78 161 ASP A C 1
ATOM 1292 O O . ASP A 1 161 ? -6.680 -6.208 29.562 1.00 52.78 161 ASP A O 1
ATOM 1296 N N . ASP A 1 162 ? -8.523 -7.171 28.785 1.00 50.91 162 ASP A N 1
ATOM 1297 C CA . ASP A 1 162 ? -8.163 -8.516 29.289 1.00 50.91 162 ASP A CA 1
ATOM 1298 C C . ASP A 1 162 ? -8.385 -9.674 28.288 1.00 50.91 162 ASP A C 1
ATOM 1300 O O . ASP A 1 162 ? -8.309 -10.854 28.648 1.00 50.91 162 ASP A O 1
ATOM 1304 N N . GLN A 1 163 ? -8.625 -9.383 27.003 1.00 48.00 163 GLN A N 1
ATOM 1305 C CA . GLN A 1 163 ? -8.725 -10.404 25.951 1.00 48.00 163 GLN A CA 1
ATOM 1306 C C . GLN A 1 163 ? -7.811 -10.051 24.775 1.00 48.00 163 GLN A C 1
ATOM 1308 O O . GLN A 1 163 ? -7.788 -8.911 24.323 1.00 48.00 163 GLN A O 1
ATOM 1313 N N . LYS A 1 164 ? -7.029 -11.038 24.303 1.00 47.09 164 LYS A N 1
ATOM 1314 C CA . LYS A 1 164 ? -6.119 -10.915 23.148 1.00 47.09 164 LYS A CA 1
ATOM 1315 C C . LYS A 1 164 ? -6.821 -10.156 22.020 1.00 47.09 164 LYS A C 1
ATOM 1317 O O . LYS A 1 164 ? -7.801 -10.675 21.496 1.00 47.09 164 LYS A O 1
ATOM 1322 N N . CYS A 1 165 ? -6.305 -8.970 21.684 1.00 56.38 165 CYS A N 1
ATOM 1323 C CA . CYS A 1 165 ? -6.853 -8.088 20.655 1.00 56.38 165 CYS A CA 1
ATOM 1324 C C . CYS A 1 165 ? -7.221 -8.895 19.396 1.00 56.38 165 CYS A C 1
ATOM 1326 O O . CYS A 1 165 ? -6.375 -9.567 18.804 1.00 56.38 165 CYS A O 1
ATOM 1328 N N . GLU A 1 166 ? -8.501 -8.890 19.048 1.00 52.47 166 GLU A N 1
ATOM 1329 C CA . GLU A 1 166 ? -9.094 -9.612 17.923 1.00 52.47 166 GLU A CA 1
ATOM 1330 C C . GLU A 1 166 ? -9.175 -8.669 16.705 1.00 52.47 166 GLU A C 1
ATOM 1332 O O . GLU A 1 166 ? -9.410 -7.474 16.881 1.00 52.47 166 GLU A O 1
ATOM 1337 N N . PRO A 1 167 ? -9.116 -9.185 15.467 1.00 54.62 167 PRO A N 1
ATOM 1338 C CA . PRO A 1 167 ? -7.934 -9.719 14.798 1.00 54.62 167 PRO A CA 1
ATOM 1339 C C . PRO A 1 167 ? -6.953 -8.628 14.308 1.00 54.62 167 PRO A C 1
ATOM 1341 O O . PRO A 1 167 ? -7.339 -7.547 13.873 1.00 54.62 167 PRO A O 1
ATOM 1344 N N . ASP A 1 168 ? -5.665 -8.973 14.308 1.00 67.94 168 ASP A N 1
ATOM 1345 C CA . ASP A 1 168 ? -4.590 -8.270 13.595 1.00 67.94 168 ASP A CA 1
ATOM 1346 C C . ASP A 1 168 ? -4.835 -8.393 12.077 1.00 67.94 168 ASP A C 1
ATOM 1348 O O . ASP A 1 168 ? -4.567 -9.442 11.482 1.00 67.94 168 ASP A O 1
ATOM 1352 N N . ILE A 1 169 ? -5.419 -7.369 11.441 1.00 80.19 169 ILE A N 1
ATOM 1353 C CA . ILE A 1 169 ? -5.633 -7.386 9.988 1.00 80.19 169 ILE A CA 1
ATOM 1354 C C . ILE A 1 169 ? -4.300 -7.053 9.332 1.00 80.19 169 ILE A C 1
ATOM 1356 O O . ILE A 1 169 ? -3.927 -5.884 9.209 1.00 80.19 169 ILE A O 1
ATOM 1360 N N . LYS A 1 170 ? -3.583 -8.088 8.893 1.00 87.88 170 LYS A N 1
ATOM 1361 C CA . LYS A 1 170 ? -2.345 -7.953 8.124 1.00 87.88 170 LYS A CA 1
ATOM 1362 C C . LYS A 1 170 ? -2.663 -7.520 6.698 1.00 87.88 170 LYS A C 1
ATOM 1364 O O . LYS A 1 170 ? -2.987 -8.337 5.841 1.00 87.88 170 LYS A O 1
ATOM 1369 N N . ILE A 1 171 ? -2.565 -6.220 6.456 1.00 91.19 171 ILE A N 1
ATOM 1370 C CA . ILE A 1 171 ? -2.816 -5.620 5.148 1.00 91.19 171 ILE A CA 1
ATOM 1371 C C . ILE A 1 171 ? -1.691 -5.963 4.165 1.00 91.19 171 ILE A C 1
ATOM 1373 O O . ILE A 1 171 ? -1.939 -6.277 3.007 1.00 91.19 171 ILE A O 1
ATOM 1377 N N . LEU A 1 172 ? -0.443 -5.918 4.620 1.00 92.94 172 LEU A N 1
ATOM 1378 C CA . LEU A 1 172 ? 0.730 -6.302 3.838 1.00 92.94 172 LEU A CA 1
ATOM 1379 C C . LEU A 1 172 ? 1.604 -7.192 4.711 1.00 92.94 172 LEU A C 1
ATOM 1381 O O . LEU A 1 172 ? 1.862 -6.857 5.868 1.00 92.94 172 LEU A O 1
ATOM 1385 N N . GLU A 1 173 ? 2.069 -8.306 4.155 1.00 92.56 173 GLU A N 1
ATOM 1386 C CA . GLU A 1 173 ? 2.965 -9.233 4.844 1.00 92.56 173 GLU A CA 1
ATOM 1387 C C . GLU A 1 173 ? 4.114 -9.599 3.909 1.00 92.56 173 GLU A C 1
ATOM 1389 O O . GLU A 1 173 ? 3.967 -10.377 2.967 1.00 92.56 173 GLU A O 1
ATOM 1394 N N . SER A 1 174 ? 5.271 -8.986 4.155 1.00 93.19 174 SER A N 1
ATOM 1395 C CA . SER A 1 174 ? 6.455 -9.064 3.302 1.00 93.19 174 SER A CA 1
ATOM 1396 C C . SER A 1 174 ? 6.160 -8.795 1.822 1.00 93.19 174 SER A C 1
ATOM 1398 O O . SER A 1 174 ? 6.815 -9.353 0.941 1.00 93.19 174 SER A O 1
ATOM 1400 N N . THR A 1 175 ? 5.195 -7.917 1.540 1.00 93.38 175 THR A N 1
ATOM 1401 C CA . THR A 1 175 ? 4.756 -7.596 0.183 1.00 93.38 175 THR A CA 1
ATOM 1402 C C . THR A 1 175 ? 5.861 -6.853 -0.560 1.00 93.38 175 THR A C 1
ATOM 1404 O O . THR A 1 175 ? 6.396 -5.858 -0.073 1.00 93.38 175 THR A O 1
ATOM 1407 N N . GLN A 1 176 ? 6.211 -7.332 -1.754 1.00 89.69 176 GLN A N 1
ATOM 1408 C CA . GLN A 1 176 ? 7.243 -6.723 -2.591 1.00 89.69 176 GLN A CA 1
ATOM 1409 C C . GLN A 1 176 ? 6.621 -5.722 -3.555 1.00 89.69 176 GLN A C 1
ATOM 1411 O O . GLN A 1 176 ? 5.820 -6.094 -4.418 1.00 89.69 176 GLN A O 1
ATOM 1416 N N . ILE A 1 177 ? 7.034 -4.465 -3.418 1.00 90.12 177 ILE A N 1
ATOM 1417 C CA . ILE A 1 177 ? 6.606 -3.347 -4.254 1.00 90.12 177 ILE A CA 1
ATOM 1418 C C . ILE A 1 177 ? 7.823 -2.852 -5.043 1.00 90.12 177 ILE A C 1
ATOM 1420 O O . ILE A 1 177 ? 8.862 -2.582 -4.440 1.00 90.12 177 ILE A O 1
ATOM 1424 N N . PRO A 1 178 ? 7.745 -2.732 -6.376 1.00 82.75 178 PRO A N 1
ATOM 1425 C CA . PRO A 1 178 ? 8.859 -2.264 -7.183 1.00 82.75 178 PRO A CA 1
ATOM 1426 C C . PRO A 1 178 ? 9.178 -0.804 -6.858 1.00 82.75 178 PRO A C 1
ATOM 1428 O O . PRO A 1 178 ? 8.283 0.034 -6.753 1.00 82.75 178 PRO A O 1
ATOM 1431 N N . GLN A 1 179 ? 10.465 -0.490 -6.729 1.00 79.31 179 GLN A N 1
ATOM 1432 C CA . GLN A 1 179 ? 10.926 0.886 -6.613 1.00 79.31 179 GLN A CA 1
ATOM 1433 C C . GLN A 1 179 ? 10.951 1.511 -8.011 1.00 79.31 179 GLN A C 1
ATOM 1435 O O . GLN A 1 179 ? 11.812 1.203 -8.836 1.00 79.31 179 GLN A O 1
ATOM 1440 N N . ILE A 1 180 ? 10.001 2.403 -8.271 1.00 74.19 180 ILE A N 1
ATOM 1441 C CA . ILE A 1 180 ? 9.909 3.164 -9.516 1.00 74.19 180 ILE A CA 1
ATOM 1442 C C . ILE A 1 180 ? 10.624 4.496 -9.279 1.00 74.19 180 ILE A C 1
ATOM 1444 O O . ILE A 1 180 ? 10.342 5.180 -8.299 1.00 74.19 180 ILE A O 1
ATOM 1448 N N . GLY A 1 181 ? 11.597 4.832 -10.129 1.00 66.56 181 GLY A N 1
ATOM 1449 C CA . GLY A 1 181 ? 12.281 6.126 -10.057 1.00 66.56 181 GLY A CA 1
ATOM 1450 C C . GLY A 1 181 ? 11.328 7.291 -10.334 1.00 66.56 181 GLY A C 1
ATOM 1451 O O . GLY A 1 181 ? 10.290 7.105 -10.964 1.00 66.56 181 GLY A O 1
ATOM 1452 N N . CYS A 1 182 ? 11.702 8.492 -9.900 1.00 69.25 182 CYS A N 1
ATOM 1453 C CA . CYS A 1 182 ? 10.883 9.704 -10.037 1.00 69.25 182 CYS A CA 1
ATOM 1454 C C . CYS A 1 182 ? 10.733 10.174 -11.481 1.00 69.25 182 CYS A C 1
ATOM 1456 O O . CYS A 1 182 ? 9.658 10.596 -11.891 1.00 69.25 182 CYS A O 1
ATOM 1458 N N . ASP A 1 183 ? 11.773 9.952 -12.282 1.00 62.22 183 ASP A N 1
ATOM 1459 C CA . ASP A 1 183 ? 11.741 10.092 -13.741 1.00 62.22 183 ASP A CA 1
ATOM 1460 C C . ASP A 1 183 ? 11.262 8.795 -14.435 1.00 62.22 183 ASP A C 1
ATOM 1462 O O . ASP A 1 183 ? 11.433 8.601 -15.640 1.00 62.22 183 ASP A O 1
ATOM 1466 N N . GLY A 1 184 ? 10.723 7.846 -13.664 1.00 58.75 184 GLY A N 1
ATOM 1467 C CA . GLY A 1 184 ? 10.625 6.442 -14.038 1.00 58.75 184 GLY A CA 1
ATOM 1468 C C . GLY A 1 184 ? 11.994 5.738 -14.020 1.00 58.75 184 GLY A C 1
ATOM 1469 O O . GLY A 1 184 ? 13.029 6.326 -13.705 1.00 58.75 184 GLY A O 1
ATOM 1470 N N . PRO A 1 185 ? 12.043 4.432 -14.326 1.00 54.88 185 PRO A N 1
ATOM 1471 C CA . PRO A 1 185 ? 13.309 3.734 -14.538 1.00 54.88 185 PRO A CA 1
ATOM 1472 C C . PRO A 1 185 ? 14.135 4.419 -15.642 1.00 54.88 185 PRO A C 1
ATOM 1474 O O . PRO A 1 185 ? 13.661 4.600 -16.764 1.00 54.88 185 PRO A O 1
ATOM 1477 N N . THR A 1 186 ? 15.376 4.798 -15.347 1.00 55.03 186 THR A N 1
ATOM 1478 C CA . THR A 1 186 ? 16.257 5.434 -16.331 1.00 55.03 186 THR A CA 1
ATOM 1479 C C . THR A 1 186 ? 16.807 4.393 -17.299 1.00 55.03 186 THR A C 1
ATOM 1481 O O . THR A 1 186 ? 17.470 3.424 -16.925 1.00 55.03 186 THR A O 1
ATOM 1484 N N . LEU A 1 187 ? 16.521 4.583 -18.583 1.00 61.34 187 LEU A N 1
ATOM 1485 C CA . LEU A 1 187 ? 16.946 3.669 -19.632 1.00 61.34 187 LEU A CA 1
ATOM 1486 C C . LEU A 1 187 ? 18.307 4.100 -20.180 1.00 61.34 187 LEU A C 1
ATOM 1488 O O . LEU A 1 187 ? 18.422 5.088 -20.903 1.00 61.34 187 LEU A O 1
ATOM 1492 N N . ASN A 1 188 ? 19.363 3.343 -19.869 1.00 64.12 188 ASN A N 1
ATOM 1493 C CA . ASN A 1 188 ? 20.643 3.517 -20.553 1.00 64.12 188 ASN A CA 1
ATOM 1494 C C . ASN A 1 188 ? 20.551 2.902 -21.958 1.00 64.12 188 ASN A C 1
ATOM 1496 O O . ASN A 1 188 ? 20.794 1.709 -22.152 1.00 64.12 188 ASN A O 1
ATOM 1500 N N . SER A 1 189 ? 20.185 3.727 -22.939 1.00 61.78 189 SER A N 1
ATOM 1501 C CA . SER A 1 189 ? 19.926 3.309 -24.322 1.00 61.78 189 SER A CA 1
ATOM 1502 C C . SER A 1 189 ? 21.129 2.667 -25.021 1.00 61.78 189 SER A C 1
ATOM 1504 O O . SER A 1 189 ? 20.936 1.861 -25.928 1.00 61.78 189 SER A O 1
ATOM 1506 N N . LYS A 1 190 ? 22.367 2.953 -24.588 1.00 66.19 190 LYS A N 1
ATOM 1507 C CA . LYS A 1 190 ? 23.577 2.399 -25.221 1.00 66.19 190 LYS A CA 1
ATOM 1508 C C . LYS A 1 190 ? 23.779 0.905 -24.954 1.00 66.19 190 LYS A C 1
ATOM 1510 O O . LYS A 1 190 ? 24.346 0.232 -25.802 1.00 66.19 190 LYS A O 1
ATOM 1515 N N . ASN A 1 191 ? 23.294 0.397 -23.818 1.00 70.25 191 ASN A N 1
ATOM 1516 C CA . ASN A 1 191 ? 23.467 -0.996 -23.380 1.00 70.25 191 ASN A CA 1
ATOM 1517 C C . ASN A 1 191 ? 22.146 -1.588 -22.858 1.00 70.25 191 ASN A C 1
ATOM 1519 O O . ASN A 1 191 ? 22.123 -2.291 -21.843 1.00 70.25 191 ASN A O 1
ATOM 1523 N N . PHE A 1 192 ? 21.029 -1.270 -23.516 1.00 79.12 192 PHE A N 1
ATOM 1524 C CA . PHE A 1 192 ? 19.728 -1.777 -23.097 1.00 79.12 192 PHE A CA 1
ATOM 1525 C C . PHE A 1 192 ? 19.689 -3.311 -23.137 1.00 79.12 192 PHE A C 1
ATOM 1527 O O . PHE A 1 192 ? 19.973 -3.938 -24.156 1.00 79.12 192 PHE A O 1
ATOM 1534 N N . SER A 1 193 ? 19.281 -3.910 -22.020 1.00 84.44 193 SER A N 1
ATOM 1535 C CA . SER A 1 193 ? 18.972 -5.332 -21.903 1.00 84.44 193 SER A CA 1
ATOM 1536 C C . SER A 1 193 ? 17.557 -5.460 -21.367 1.00 84.44 193 SER A C 1
ATOM 1538 O O . SER A 1 193 ? 17.271 -4.987 -20.267 1.00 84.44 193 SER A O 1
ATOM 1540 N N . LEU A 1 194 ? 16.686 -6.128 -22.129 1.00 82.50 194 LEU A N 1
ATOM 1541 C CA . LEU A 1 194 ? 15.298 -6.372 -21.737 1.00 82.50 194 LEU A CA 1
ATOM 1542 C C . LEU A 1 194 ? 15.224 -7.066 -20.373 1.00 82.50 194 LEU A C 1
ATOM 1544 O O . LEU A 1 194 ? 14.464 -6.645 -19.512 1.00 82.50 194 LEU A O 1
ATOM 1548 N N . ASN A 1 195 ? 16.068 -8.076 -20.147 1.00 83.56 195 ASN A N 1
ATOM 1549 C CA . ASN A 1 195 ? 16.094 -8.820 -18.890 1.00 83.56 195 ASN A CA 1
ATOM 1550 C C . ASN A 1 195 ? 16.532 -7.938 -17.714 1.00 83.56 195 ASN A C 1
ATOM 1552 O O . ASN A 1 195 ? 15.902 -7.980 -16.660 1.00 83.56 195 ASN A O 1
ATOM 1556 N N . ASN A 1 196 ? 17.572 -7.118 -17.900 1.00 80.19 196 ASN A N 1
ATOM 1557 C CA . ASN A 1 196 ? 18.060 -6.226 -16.845 1.00 80.19 196 ASN A CA 1
ATOM 1558 C C . ASN A 1 196 ? 17.020 -5.150 -16.527 1.00 80.19 196 ASN A C 1
ATOM 1560 O O . ASN A 1 196 ? 16.763 -4.871 -15.363 1.00 80.19 196 ASN A O 1
ATOM 1564 N N . TRP A 1 197 ? 16.386 -4.578 -17.552 1.00 81.50 197 TRP A N 1
ATOM 1565 C CA . TRP A 1 197 ? 15.318 -3.599 -17.381 1.00 81.50 197 TRP A CA 1
ATOM 1566 C C . TRP A 1 197 ? 14.101 -4.204 -16.671 1.00 81.50 197 TRP A C 1
ATOM 1568 O O . TRP A 1 197 ? 13.583 -3.609 -15.732 1.00 81.50 197 TRP A O 1
ATOM 1578 N N . MET A 1 198 ? 13.691 -5.424 -17.035 1.00 77.06 198 MET A N 1
ATOM 1579 C CA . MET A 1 198 ? 12.608 -6.129 -16.341 1.00 77.06 198 MET A CA 1
ATOM 1580 C C . MET A 1 198 ? 12.922 -6.352 -14.859 1.00 77.06 198 MET A C 1
ATOM 1582 O O . MET A 1 198 ? 12.047 -6.152 -14.023 1.00 77.06 198 MET A O 1
ATOM 1586 N N . GLN A 1 199 ? 14.166 -6.704 -14.525 1.00 76.75 199 GLN A N 1
ATOM 1587 C CA . GLN A 1 199 ? 14.612 -6.805 -13.133 1.00 76.75 199 GLN A CA 1
ATOM 1588 C C . GLN A 1 199 ? 14.623 -5.443 -12.428 1.00 76.75 199 GLN A C 1
ATOM 1590 O O . GLN A 1 199 ? 14.223 -5.353 -11.270 1.00 76.75 199 GLN A O 1
ATOM 1595 N N . GLN A 1 200 ? 15.042 -4.377 -13.120 1.00 71.62 200 GLN A N 1
ATOM 1596 C CA . GLN A 1 200 ? 15.082 -3.021 -12.568 1.00 71.62 200 GLN A CA 1
ATOM 1597 C C . GLN A 1 200 ? 13.702 -2.496 -12.182 1.00 71.62 200 GLN A C 1
ATOM 1599 O O . GLN A 1 200 ? 13.608 -1.772 -11.198 1.00 71.62 200 GLN A O 1
ATOM 1604 N N . ILE A 1 201 ? 12.657 -2.860 -12.926 1.00 70.38 201 ILE A N 1
ATOM 1605 C CA . ILE A 1 201 ? 11.268 -2.490 -12.619 1.00 70.38 201 ILE A CA 1
ATOM 1606 C C . ILE A 1 201 ? 10.582 -3.490 -11.676 1.00 70.38 201 ILE A C 1
ATOM 1608 O O . ILE A 1 201 ? 9.362 -3.461 -11.544 1.00 70.38 201 ILE A O 1
ATOM 1612 N N . GLY A 1 202 ? 11.344 -4.413 -11.075 1.00 68.06 202 GLY A N 1
ATOM 1613 C CA . GLY A 1 202 ? 10.841 -5.438 -10.160 1.00 68.06 202 GLY A CA 1
ATOM 1614 C C . GLY A 1 202 ? 9.950 -6.493 -10.817 1.00 68.06 202 GLY A C 1
ATOM 1615 O O . GLY A 1 202 ? 9.222 -7.192 -10.124 1.00 68.06 202 GLY A O 1
ATOM 1616 N N . SER A 1 203 ? 9.987 -6.639 -12.143 1.00 71.00 203 SER A N 1
ATOM 1617 C CA . SER A 1 203 ? 9.132 -7.579 -12.862 1.00 71.00 203 SER A CA 1
ATOM 1618 C C . SER A 1 203 ? 9.798 -8.939 -13.081 1.00 71.00 203 SER A C 1
ATOM 1620 O O . SER A 1 203 ? 11.017 -9.065 -13.213 1.00 71.00 203 SER A O 1
ATOM 1622 N N . LYS A 1 204 ? 8.977 -9.990 -13.183 1.00 75.12 204 LYS A N 1
ATOM 1623 C CA . LYS A 1 204 ? 9.448 -11.339 -13.509 1.00 75.12 204 LYS A CA 1
ATOM 1624 C C . LYS A 1 204 ? 10.032 -11.354 -14.921 1.00 75.12 204 LYS A C 1
ATOM 1626 O O . LYS A 1 204 ? 9.321 -11.045 -15.873 1.00 75.12 204 LYS A O 1
ATOM 1631 N N . VAL A 1 205 ? 11.289 -11.781 -15.058 1.00 77.12 205 VAL A N 1
ATOM 1632 C CA . VAL A 1 205 ? 11.959 -11.916 -16.361 1.00 77.12 205 VAL A CA 1
ATOM 1633 C C . VAL A 1 205 ? 11.135 -12.824 -17.279 1.00 77.12 205 VAL A C 1
ATOM 1635 O O . VAL A 1 205 ? 10.804 -13.955 -16.919 1.00 77.12 205 VAL A O 1
ATOM 1638 N N . SER A 1 206 ? 10.783 -12.308 -18.456 1.00 77.38 206 SER A N 1
ATOM 1639 C CA . SER A 1 206 ? 9.980 -12.990 -19.469 1.00 77.38 206 SER A CA 1
ATOM 1640 C C . SER A 1 206 ? 10.410 -12.546 -20.861 1.00 77.38 206 SER A C 1
ATOM 1642 O O . SER A 1 206 ? 10.867 -11.425 -21.063 1.00 77.38 206 SER A O 1
ATOM 1644 N N . ASN A 1 207 ? 10.198 -13.413 -21.845 1.00 77.81 207 ASN A N 1
ATOM 1645 C CA . ASN A 1 207 ? 10.524 -13.136 -23.243 1.00 77.81 207 ASN A CA 1
ATOM 1646 C C . ASN A 1 207 ? 9.466 -12.236 -23.909 1.00 77.81 207 ASN A C 1
ATOM 1648 O O . ASN A 1 207 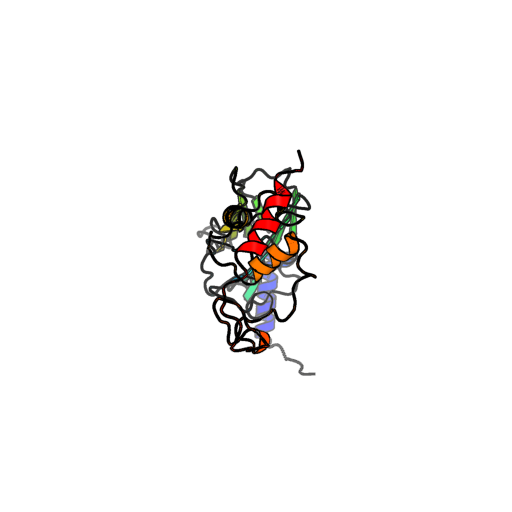? 9.632 -11.820 -25.054 1.00 77.81 207 ASN A O 1
ATOM 1652 N N . THR A 1 208 ? 8.351 -11.975 -23.222 1.00 79.06 208 THR A N 1
ATOM 1653 C CA . THR A 1 208 ? 7.218 -11.197 -23.727 1.00 79.06 208 THR A CA 1
ATOM 1654 C C . THR A 1 208 ? 6.788 -10.161 -22.704 1.00 79.06 208 THR A C 1
ATOM 1656 O O . THR A 1 208 ? 6.539 -10.499 -21.545 1.00 79.06 208 THR A O 1
ATOM 1659 N N . LEU A 1 209 ? 6.635 -8.921 -23.164 1.00 79.75 209 LEU A N 1
ATOM 1660 C CA . LEU A 1 209 ? 6.098 -7.825 -22.370 1.00 79.75 209 LEU A CA 1
ATOM 1661 C C . LEU A 1 209 ? 4.571 -7.783 -22.451 1.00 79.75 209 LEU A C 1
ATOM 1663 O O . LEU A 1 209 ? 3.987 -7.974 -23.519 1.00 79.75 209 LEU A O 1
ATOM 1667 N N . ASN A 1 210 ? 3.920 -7.485 -21.332 1.00 79.56 210 ASN A N 1
ATOM 1668 C CA . ASN A 1 210 ? 2.503 -7.142 -21.312 1.00 79.56 210 ASN A CA 1
ATOM 1669 C C . ASN A 1 210 ? 2.278 -5.707 -21.832 1.00 79.56 210 ASN A C 1
ATOM 1671 O O . ASN A 1 210 ? 3.212 -4.913 -21.949 1.00 79.56 210 ASN A O 1
ATOM 1675 N N . ALA A 1 211 ? 1.025 -5.348 -22.125 1.00 73.38 211 ALA A N 1
ATOM 1676 C CA . ALA A 1 211 ? 0.688 -4.052 -22.722 1.00 73.38 211 ALA A CA 1
ATOM 1677 C C . ALA A 1 211 ? 1.198 -2.842 -21.915 1.00 73.38 211 ALA A C 1
ATOM 1679 O O . ALA A 1 211 ? 1.563 -1.816 -22.485 1.00 73.38 211 ALA A O 1
ATOM 1680 N N . SER A 1 212 ? 1.240 -2.947 -20.588 1.00 66.06 212 SER A N 1
ATOM 1681 C CA . SER A 1 212 ? 1.706 -1.861 -19.729 1.00 66.06 212 SER A CA 1
ATOM 1682 C C . SER A 1 212 ? 3.226 -1.758 -19.683 1.00 66.06 212 SER A C 1
ATOM 1684 O O . SER A 1 212 ? 3.747 -0.651 -19.754 1.00 66.06 212 SER A O 1
ATOM 1686 N N . GLN A 1 213 ? 3.930 -2.889 -19.660 1.00 77.06 213 GLN A N 1
ATOM 1687 C CA . GLN A 1 213 ? 5.386 -2.927 -19.800 1.00 77.06 213 GLN A CA 1
ATOM 1688 C C . GLN A 1 213 ? 5.828 -2.370 -21.159 1.00 77.06 213 GLN A C 1
ATOM 1690 O O . GLN A 1 213 ? 6.777 -1.598 -21.218 1.00 77.06 213 GLN A O 1
ATOM 1695 N N . VAL A 1 214 ? 5.108 -2.698 -22.240 1.00 80.00 214 VAL A N 1
ATOM 1696 C CA . VAL A 1 214 ? 5.357 -2.114 -23.568 1.00 80.00 214 VAL A CA 1
ATOM 1697 C C . VAL A 1 214 ? 5.202 -0.595 -23.526 1.00 80.00 214 VAL A C 1
ATOM 1699 O O . VAL A 1 214 ? 6.081 0.111 -24.005 1.00 80.00 214 VAL A O 1
ATOM 1702 N N . ARG A 1 215 ? 4.123 -0.075 -22.924 1.00 71.75 215 ARG A N 1
ATOM 1703 C CA . ARG A 1 215 ? 3.912 1.378 -22.805 1.00 71.75 215 ARG A CA 1
ATOM 1704 C C . ARG A 1 215 ? 4.996 2.069 -21.984 1.00 71.75 215 ARG A C 1
ATOM 1706 O O . ARG A 1 215 ? 5.487 3.098 -22.431 1.00 71.75 215 ARG A O 1
ATOM 1713 N N . LEU A 1 216 ? 5.388 1.504 -20.838 1.00 72.62 216 LEU A N 1
ATOM 1714 C CA . LEU A 1 216 ? 6.476 2.061 -20.032 1.00 72.62 216 LEU A CA 1
ATOM 1715 C C . LEU A 1 216 ? 7.776 2.099 -20.842 1.00 72.62 216 LEU A C 1
ATOM 1717 O O . LEU A 1 216 ? 8.411 3.144 -20.917 1.00 72.62 216 LEU A O 1
ATOM 1721 N N . LEU A 1 217 ? 8.147 0.981 -21.470 1.00 79.19 217 LEU A N 1
ATOM 1722 C CA . LEU A 1 217 ? 9.378 0.896 -22.249 1.00 79.19 217 LEU A CA 1
ATOM 1723 C C . LEU A 1 217 ? 9.384 1.909 -23.400 1.00 79.19 217 LEU A C 1
ATOM 1725 O O . LEU A 1 217 ? 10.381 2.590 -23.612 1.00 79.19 217 LEU A O 1
ATOM 1729 N N . LEU A 1 218 ? 8.271 2.033 -24.130 1.00 76.88 218 LEU A N 1
ATOM 1730 C CA . LEU A 1 218 ? 8.139 3.008 -25.215 1.00 76.88 218 LEU A CA 1
ATOM 1731 C C . LEU A 1 218 ? 8.258 4.444 -24.707 1.00 76.88 218 LEU A C 1
ATOM 1733 O O . LEU A 1 218 ? 8.985 5.221 -25.313 1.00 76.88 218 LEU A O 1
ATOM 1737 N N . HIS A 1 219 ? 7.599 4.777 -23.597 1.00 73.62 219 HIS A N 1
ATOM 1738 C CA . HIS A 1 219 ? 7.689 6.101 -22.986 1.00 73.62 219 HIS A CA 1
ATOM 1739 C C . HIS A 1 219 ? 9.129 6.438 -22.569 1.00 73.62 219 HIS A C 1
ATOM 1741 O O . HIS A 1 219 ? 9.642 7.502 -22.891 1.00 73.62 219 HIS A O 1
ATOM 1747 N N . GLN A 1 220 ? 9.832 5.495 -21.942 1.00 74.06 220 GLN A N 1
ATOM 1748 C CA . GLN A 1 220 ? 11.221 5.687 -21.509 1.00 74.06 220 GLN A CA 1
ATOM 1749 C C . GLN A 1 220 ? 12.228 5.755 -22.662 1.00 74.06 220 GLN A C 1
ATOM 1751 O O . GLN A 1 220 ? 13.299 6.340 -22.520 1.00 74.06 220 GLN A O 1
ATOM 1756 N N . LEU A 1 221 ? 11.902 5.143 -23.801 1.00 73.81 221 LEU A N 1
ATOM 1757 C CA . LEU A 1 221 ? 12.663 5.273 -25.041 1.00 73.81 221 LEU A CA 1
ATOM 1758 C C . LEU A 1 221 ? 12.294 6.543 -25.830 1.00 73.81 221 LEU A C 1
ATOM 1760 O O . LEU A 1 221 ? 12.916 6.799 -26.860 1.00 73.81 221 LEU A O 1
ATOM 1764 N N . GLY A 1 222 ? 11.287 7.309 -25.391 1.00 69.06 222 GLY A N 1
ATOM 1765 C CA . GLY A 1 222 ? 10.744 8.455 -26.126 1.00 69.06 222 GLY A CA 1
ATOM 1766 C C . GLY A 1 222 ? 10.066 8.067 -27.445 1.00 69.06 222 GLY A C 1
ATOM 1767 O O . GLY A 1 222 ? 10.064 8.844 -28.395 1.00 69.06 222 GLY A O 1
ATOM 1768 N N . LEU A 1 223 ? 9.548 6.838 -27.547 1.00 73.88 223 LEU A N 1
ATOM 1769 C CA . LEU A 1 223 ? 8.922 6.267 -28.747 1.00 73.88 223 LEU A CA 1
ATOM 1770 C C . LEU A 1 223 ? 7.390 6.310 -28.717 1.00 73.88 223 LEU A C 1
ATOM 1772 O O . LEU A 1 223 ? 6.745 5.908 -29.684 1.00 73.88 223 LEU A O 1
ATOM 1776 N N . ASP A 1 224 ? 6.797 6.787 -27.629 1.00 67.94 224 ASP A N 1
ATOM 1777 C CA . ASP A 1 224 ? 5.354 6.906 -27.419 1.00 67.94 224 ASP A CA 1
ATOM 1778 C C . ASP A 1 224 ? 4.644 7.655 -28.559 1.00 67.94 224 ASP A C 1
ATOM 1780 O O . ASP A 1 224 ? 3.596 7.205 -29.020 1.00 67.94 224 ASP A O 1
ATOM 1784 N N . ASN A 1 225 ? 5.267 8.703 -29.106 1.00 69.56 225 ASN A N 1
ATOM 1785 C CA . ASN A 1 225 ? 4.726 9.472 -30.237 1.00 69.56 225 ASN A CA 1
ATOM 1786 C C . ASN A 1 225 ? 5.144 8.944 -31.622 1.00 69.56 225 ASN A C 1
ATOM 1788 O O . ASN A 1 225 ? 4.723 9.478 -32.648 1.00 69.56 225 ASN A O 1
ATOM 1792 N N . HIS A 1 226 ? 5.963 7.894 -31.671 1.00 73.38 226 HIS A N 1
ATOM 1793 C CA . HIS A 1 226 ? 6.461 7.293 -32.912 1.00 73.38 226 HIS A CA 1
ATOM 1794 C C . HIS A 1 226 ? 5.732 5.996 -33.289 1.00 73.38 226 HIS A C 1
ATOM 1796 O O . HIS A 1 226 ? 5.971 5.438 -34.362 1.00 73.38 226 HIS A O 1
ATOM 1802 N N . MET A 1 227 ? 4.829 5.515 -32.433 1.00 74.94 227 MET A N 1
ATOM 1803 C CA . MET A 1 227 ? 4.072 4.285 -32.651 1.00 74.94 227 MET A CA 1
ATOM 1804 C C . MET A 1 227 ? 2.684 4.589 -33.218 1.00 74.94 227 MET A C 1
ATOM 1806 O O . MET A 1 227 ? 1.927 5.389 -32.675 1.00 74.94 227 MET A O 1
ATOM 1810 N N . SER A 1 228 ? 2.314 3.915 -34.308 1.00 75.94 228 SER A N 1
ATOM 1811 C CA . SER A 1 228 ? 0.958 4.010 -34.857 1.00 75.94 228 SER A CA 1
ATOM 1812 C C . SER A 1 228 ? -0.069 3.377 -33.910 1.00 75.94 228 SER A C 1
ATOM 1814 O O . SER A 1 228 ? 0.175 2.305 -33.352 1.00 75.94 228 SER A O 1
ATOM 1816 N N . SER A 1 229 ? -1.238 4.011 -33.780 1.00 71.44 229 SER A N 1
ATOM 1817 C CA . SER A 1 229 ? -2.394 3.478 -33.053 1.00 71.44 229 SER A CA 1
ATOM 1818 C C . SER A 1 229 ? -3.609 3.392 -33.989 1.00 71.44 229 SER A C 1
ATOM 1820 O O . SER A 1 229 ? -4.061 4.433 -34.469 1.00 71.44 229 SER A O 1
ATOM 1822 N N . PRO A 1 230 ? -4.147 2.189 -34.274 1.00 75.00 230 PRO A N 1
ATOM 1823 C CA . PRO A 1 230 ? -3.650 0.877 -33.851 1.00 75.00 230 PRO A CA 1
ATOM 1824 C C . PRO A 1 230 ? -2.315 0.510 -34.526 1.00 75.00 230 PRO A C 1
ATOM 1826 O O . PRO A 1 230 ? -2.017 0.952 -35.635 1.00 75.00 230 PRO A O 1
ATOM 1829 N N . GLY A 1 231 ? -1.512 -0.325 -33.859 1.00 75.31 231 GLY A N 1
ATOM 1830 C CA . GLY A 1 231 ? -0.265 -0.843 -34.429 1.00 75.31 231 GLY A CA 1
ATOM 1831 C C . GLY A 1 231 ? -0.509 -1.730 -35.657 1.00 75.31 231 GLY A C 1
ATOM 1832 O O . GLY A 1 231 ? -1.579 -2.325 -35.802 1.00 75.31 231 GLY A O 1
ATOM 1833 N N . CYS A 1 232 ? 0.491 -1.839 -36.538 1.00 83.81 232 CYS A N 1
ATOM 1834 C CA . CYS A 1 232 ? 0.394 -2.678 -37.736 1.00 83.81 232 CYS A CA 1
ATOM 1835 C C . CYS A 1 232 ? 0.236 -4.167 -37.385 1.00 83.81 232 CYS A C 1
ATOM 1837 O O . CYS A 1 232 ? 0.868 -4.665 -36.448 1.00 83.81 232 CYS A O 1
ATOM 1839 N N . LYS A 1 233 ? -0.579 -4.904 -38.151 1.00 87.81 233 LYS A N 1
ATOM 1840 C CA . LYS A 1 233 ? -0.714 -6.356 -37.989 1.00 87.81 233 LYS A CA 1
ATOM 1841 C C . LYS A 1 233 ? -0.081 -7.055 -39.178 1.00 87.81 233 LYS A C 1
ATOM 1843 O O . LYS A 1 233 ? -0.417 -6.782 -40.322 1.00 87.81 233 LYS A O 1
ATOM 1848 N N . ARG A 1 234 ? 0.778 -8.045 -38.920 1.00 83.75 234 ARG A N 1
ATOM 1849 C CA . ARG A 1 234 ? 1.401 -8.869 -39.979 1.00 83.75 234 ARG A CA 1
ATOM 1850 C C . ARG A 1 234 ? 0.396 -9.615 -40.861 1.00 83.75 234 ARG A C 1
ATOM 1852 O O . ARG A 1 234 ? 0.757 -10.064 -41.939 1.00 83.75 234 ARG A O 1
ATOM 1859 N N . THR A 1 235 ? -0.837 -9.761 -40.391 1.00 88.44 235 THR A N 1
ATOM 1860 C CA . THR A 1 235 ? -1.944 -10.387 -41.116 1.00 88.44 235 THR A CA 1
ATOM 1861 C C . THR A 1 235 ? -2.747 -9.401 -41.961 1.00 88.44 235 THR A C 1
ATOM 1863 O O . THR A 1 235 ? -3.658 -9.832 -42.661 1.00 88.44 235 THR A O 1
ATOM 1866 N N . ASP A 1 236 ? -2.466 -8.095 -41.888 1.00 89.81 236 ASP A N 1
ATOM 1867 C CA . ASP A 1 236 ? -3.164 -7.115 -42.716 1.00 89.81 236 ASP A CA 1
ATOM 1868 C C . ASP A 1 236 ? -2.867 -7.374 -44.194 1.00 89.81 236 ASP A C 1
ATOM 1870 O O . ASP A 1 236 ? -1.767 -7.792 -44.567 1.00 89.81 236 ASP A O 1
ATOM 1874 N N . VAL A 1 237 ? -3.838 -7.052 -45.052 1.00 88.62 237 VAL A N 1
ATOM 1875 C CA . VAL A 1 237 ? -3.753 -7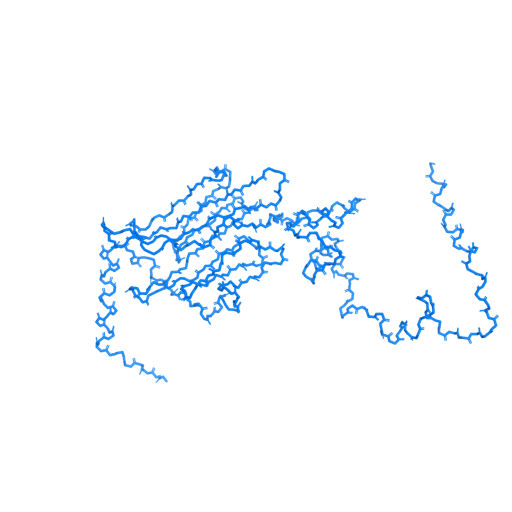.253 -46.508 1.00 88.62 237 VAL A CA 1
ATOM 1876 C C . VAL A 1 237 ? -2.483 -6.629 -47.087 1.00 88.62 237 VAL A C 1
ATOM 1878 O O . VAL A 1 237 ? -1.910 -7.167 -48.028 1.00 88.62 237 VAL A O 1
ATOM 1881 N N . LYS A 1 238 ? -1.980 -5.538 -46.500 1.00 86.19 238 LYS A N 1
ATOM 1882 C CA . LYS A 1 238 ? -0.723 -4.892 -46.902 1.00 86.19 238 LYS A CA 1
ATOM 1883 C C . LYS A 1 238 ? 0.508 -5.807 -46.794 1.00 86.19 238 LYS A C 1
ATOM 1885 O O . LYS A 1 238 ? 1.447 -5.620 -47.555 1.00 86.19 238 LYS A O 1
ATOM 1890 N N . TYR A 1 239 ? 0.507 -6.799 -45.906 1.00 87.00 239 TYR A N 1
ATOM 1891 C CA . TYR A 1 239 ? 1.660 -7.668 -45.633 1.00 87.00 239 TYR A CA 1
ATOM 1892 C C . TYR A 1 239 ? 1.466 -9.119 -46.097 1.00 87.00 239 TYR A C 1
ATOM 1894 O O . TYR A 1 239 ? 2.385 -9.922 -45.967 1.00 87.00 239 TYR A O 1
ATOM 1902 N N . VAL A 1 240 ? 0.299 -9.469 -46.650 1.00 87.50 240 VAL A N 1
ATOM 1903 C CA . VAL A 1 240 ? -0.049 -10.839 -47.068 1.00 87.50 240 VAL A CA 1
ATOM 1904 C C . VAL A 1 240 ? -0.452 -10.866 -48.559 1.00 87.50 240 VAL A C 1
ATOM 1906 O O . VAL A 1 240 ? -1.097 -9.920 -49.021 1.00 87.50 240 VAL A O 1
ATOM 1909 N N . PRO A 1 241 ? -0.111 -11.927 -49.325 1.00 87.88 241 PRO 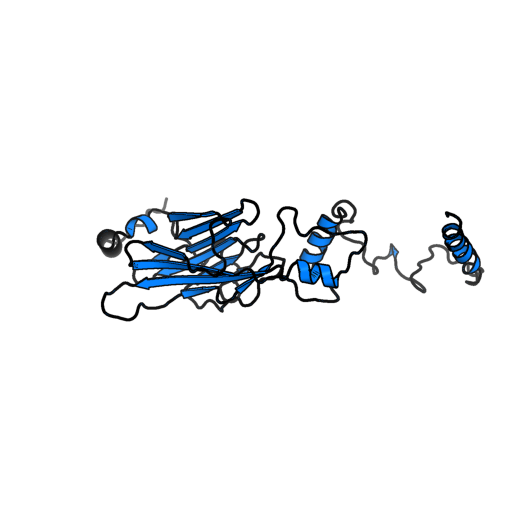A N 1
ATOM 1910 C CA . PRO A 1 241 ? 0.810 -13.012 -48.972 1.00 87.88 241 PRO A CA 1
ATOM 1911 C C . PRO A 1 241 ? 2.271 -12.543 -49.000 1.00 87.88 241 PRO A C 1
ATOM 1913 O O . PRO A 1 241 ? 2.691 -11.857 -49.928 1.00 87.88 241 PRO A O 1
ATOM 1916 N N . ALA A 1 242 ? 3.050 -12.938 -47.991 1.00 83.38 242 ALA A N 1
ATOM 1917 C CA . ALA A 1 242 ? 4.487 -12.689 -47.945 1.00 83.38 242 ALA A CA 1
ATOM 1918 C C . ALA A 1 242 ? 5.273 -13.969 -48.250 1.00 83.38 242 ALA A C 1
ATOM 1920 O O . ALA A 1 242 ? 5.048 -15.010 -47.632 1.00 83.38 242 ALA A O 1
ATOM 1921 N N . VAL A 1 243 ? 6.254 -13.876 -49.144 1.00 83.88 243 VAL A N 1
ATOM 1922 C CA . VAL A 1 243 ? 7.242 -14.926 -49.409 1.00 83.88 243 VAL A CA 1
ATOM 1923 C C . VAL A 1 243 ? 8.538 -14.535 -48.707 1.00 83.88 243 VAL A C 1
ATOM 1925 O O . VAL A 1 243 ? 9.107 -13.482 -48.982 1.00 83.88 243 VAL A O 1
ATOM 1928 N N . LYS A 1 244 ? 8.999 -15.357 -47.753 1.00 83.56 244 LYS A N 1
ATOM 1929 C CA . LYS A 1 244 ? 10.189 -15.070 -46.918 1.00 83.56 244 LYS A CA 1
ATOM 1930 C C . LYS A 1 244 ? 10.156 -13.677 -46.255 1.00 83.56 244 LYS A C 1
ATOM 1932 O O . LYS A 1 244 ? 11.188 -13.031 -46.113 1.00 83.56 244 LYS A O 1
ATOM 1937 N N . GLY A 1 245 ? 8.966 -13.216 -45.861 1.00 80.25 245 GLY A N 1
ATOM 1938 C CA . GLY A 1 245 ? 8.767 -11.912 -45.215 1.00 80.25 245 GLY A CA 1
ATOM 1939 C C . GLY A 1 245 ? 8.558 -10.730 -46.168 1.00 80.25 245 GLY A C 1
ATOM 1940 O O . GLY A 1 245 ? 8.319 -9.628 -45.685 1.00 80.25 245 GLY A O 1
ATOM 1941 N N . TRP A 1 246 ? 8.581 -10.950 -47.486 1.00 81.00 246 TRP A N 1
ATOM 1942 C CA . TRP A 1 246 ? 8.385 -9.908 -48.496 1.00 81.00 246 TRP A CA 1
ATOM 1943 C C . TRP A 1 246 ? 7.074 -10.102 -49.253 1.00 81.00 246 TRP A C 1
ATOM 1945 O O . TRP A 1 246 ? 6.807 -11.189 -49.767 1.00 81.00 246 TRP A O 1
ATOM 1955 N N . LYS A 1 247 ? 6.274 -9.039 -49.362 1.00 83.06 247 LYS A N 1
ATOM 1956 C CA . LYS A 1 247 ? 5.151 -8.965 -50.300 1.00 83.06 247 LYS A CA 1
ATOM 1957 C C . LYS A 1 247 ? 5.588 -8.123 -51.498 1.00 83.06 247 LYS A C 1
ATOM 1959 O O . LYS A 1 247 ? 5.956 -6.967 -51.314 1.00 83.06 247 LYS A O 1
ATOM 1964 N N . SER A 1 248 ? 5.547 -8.697 -52.700 1.00 80.12 248 SER A N 1
ATOM 1965 C CA . SER A 1 248 ? 5.744 -7.941 -53.941 1.00 80.12 248 SER A CA 1
ATOM 1966 C C . SER A 1 248 ? 4.389 -7.548 -54.515 1.00 80.12 248 SER A C 1
ATOM 1968 O O . SER A 1 248 ? 3.509 -8.397 -54.652 1.00 80.12 248 SER A O 1
ATOM 1970 N N . GLU A 1 249 ? 4.220 -6.272 -54.853 1.00 69.56 249 GLU A N 1
ATOM 1971 C CA . GLU A 1 249 ? 3.052 -5.793 -55.604 1.00 69.56 249 GLU A CA 1
ATOM 1972 C C . GLU A 1 249 ? 3.194 -6.067 -57.112 1.00 69.56 249 GLU A C 1
ATOM 1974 O O . GLU A 1 249 ? 2.199 -6.072 -57.830 1.00 69.56 249 GLU A O 1
ATOM 1979 N N . TYR A 1 250 ? 4.410 -6.389 -57.571 1.00 61.38 250 TYR A N 1
ATOM 1980 C CA . TYR A 1 250 ? 4.703 -6.814 -58.938 1.00 61.38 250 TYR A CA 1
ATOM 1981 C C . TYR A 1 250 ? 5.123 -8.284 -58.959 1.00 61.38 250 TYR A C 1
ATOM 1983 O O . TYR A 1 250 ? 6.186 -8.654 -58.457 1.00 61.38 250 TYR A O 1
ATOM 1991 N N . ILE A 1 251 ? 4.295 -9.135 -59.560 1.00 53.50 25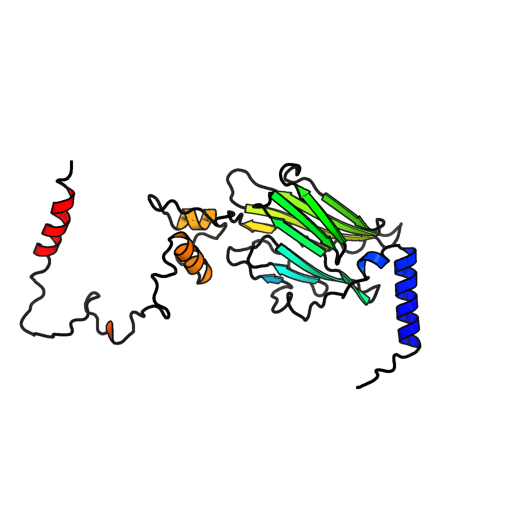1 ILE A N 1
ATOM 1992 C CA . ILE A 1 251 ? 4.713 -10.471 -59.985 1.00 53.50 251 ILE A CA 1
ATOM 1993 C C . ILE A 1 251 ? 5.152 -10.326 -61.438 1.00 53.50 251 ILE A C 1
ATOM 1995 O O . ILE A 1 251 ? 4.373 -10.578 -62.352 1.00 53.50 251 ILE A O 1
ATOM 1999 N N . ASP A 1 252 ? 6.383 -9.871 -61.661 1.00 49.28 252 ASP A N 1
ATOM 2000 C CA . ASP A 1 252 ? 7.023 -10.159 -62.940 1.00 49.28 252 ASP A CA 1
ATOM 2001 C C . ASP A 1 252 ? 7.608 -11.571 -62.841 1.00 49.28 252 ASP A C 1
ATOM 2003 O O . ASP A 1 252 ? 8.561 -11.828 -62.101 1.00 49.28 252 ASP A O 1
ATOM 2007 N N . SER A 1 253 ? 6.996 -12.510 -63.562 1.00 47.75 253 SER A N 1
ATOM 2008 C CA . SER A 1 253 ? 7.401 -13.916 -63.627 1.00 47.75 253 SER A CA 1
ATOM 2009 C C . SER A 1 253 ? 8.809 -14.144 -64.201 1.00 47.75 253 SER A C 1
ATOM 2011 O O . SER A 1 253 ? 9.240 -15.292 -64.288 1.00 47.75 253 SER A O 1
ATOM 2013 N N . SER A 1 254 ? 9.535 -13.092 -64.592 1.00 46.94 254 SER A N 1
ATOM 2014 C CA . SER A 1 254 ? 10.893 -13.183 -65.138 1.00 46.94 254 SER A CA 1
ATOM 2015 C C . SER A 1 254 ? 12.025 -12.893 -64.139 1.00 46.94 254 SER A C 1
ATOM 2017 O O . SER A 1 254 ? 13.179 -13.209 -64.431 1.00 46.94 254 SER A O 1
ATOM 2019 N N . ILE A 1 255 ? 11.741 -12.386 -62.932 1.00 49.22 255 ILE A N 1
ATOM 2020 C CA . ILE A 1 255 ? 12.789 -12.092 -61.940 1.00 49.22 255 ILE A CA 1
ATOM 2021 C C . ILE A 1 255 ? 12.962 -13.287 -60.996 1.00 49.22 255 ILE A C 1
ATOM 2023 O O . ILE A 1 255 ? 12.370 -13.383 -59.921 1.00 49.22 255 ILE A O 1
ATOM 2027 N N . GLN A 1 256 ? 13.811 -14.228 -61.411 1.00 46.16 256 GLN A N 1
ATOM 2028 C CA . GLN A 1 256 ? 14.408 -15.211 -60.507 1.00 46.16 256 GLN A CA 1
ATOM 2029 C C . GLN A 1 256 ? 15.128 -14.452 -59.379 1.00 46.16 256 GLN A C 1
ATOM 2031 O O . GLN A 1 256 ? 15.938 -13.564 -59.642 1.00 46.16 256 GLN A O 1
ATOM 2036 N N . ILE A 1 257 ? 14.823 -14.790 -58.123 1.00 50.94 257 ILE A N 1
ATOM 2037 C CA . ILE A 1 257 ? 15.408 -14.202 -56.906 1.00 50.94 257 ILE A CA 1
ATOM 2038 C C . ILE A 1 257 ? 16.900 -14.567 -56.837 1.00 50.94 257 ILE A C 1
ATOM 2040 O O . ILE A 1 257 ? 17.291 -15.450 -56.078 1.00 50.94 257 ILE A O 1
ATOM 2044 N N . GLN A 1 258 ? 17.737 -13.912 -57.639 1.00 46.91 258 GLN A N 1
ATOM 2045 C CA . GLN A 1 258 ? 19.179 -14.150 -57.647 1.00 46.91 258 GLN A CA 1
ATOM 2046 C C . GLN A 1 258 ? 20.022 -12.876 -57.521 1.00 46.91 258 GLN A C 1
ATOM 2048 O O . GLN A 1 258 ? 21.233 -12.982 -57.365 1.00 46.91 258 GLN A O 1
ATOM 2053 N N . THR A 1 259 ? 19.415 -11.689 -57.448 1.00 48.66 259 THR A N 1
ATOM 2054 C CA . THR A 1 259 ? 20.176 -10.426 -57.512 1.00 48.66 259 THR A CA 1
ATOM 2055 C C . THR A 1 259 ? 19.909 -9.487 -56.336 1.00 48.66 259 THR A C 1
ATOM 2057 O O . THR A 1 259 ? 19.660 -8.306 -56.519 1.00 48.66 259 THR A O 1
ATOM 2060 N N . PHE A 1 260 ? 19.961 -9.998 -55.101 1.00 48.81 260 PHE A N 1
ATOM 2061 C CA . PHE A 1 260 ? 19.993 -9.127 -53.909 1.00 48.81 260 PHE A CA 1
ATOM 2062 C C . PHE A 1 260 ? 21.011 -9.557 -52.841 1.00 48.81 260 PHE A C 1
ATOM 2064 O O . PHE A 1 260 ? 21.035 -9.025 -51.735 1.00 48.81 260 PHE A O 1
ATOM 2071 N N . LYS A 1 261 ? 21.874 -10.538 -53.143 1.00 45.75 261 LYS A N 1
ATOM 2072 C CA . LYS A 1 261 ? 23.001 -10.887 -52.258 1.00 45.75 261 LYS A CA 1
ATOM 2073 C C . LYS A 1 261 ? 24.186 -9.931 -52.412 1.00 45.75 261 LYS A C 1
ATOM 2075 O O . LYS A 1 261 ? 24.933 -9.761 -51.450 1.00 45.75 261 LYS A O 1
ATOM 2080 N N . ASP A 1 262 ? 24.330 -9.296 -53.573 1.00 44.47 262 ASP A N 1
ATOM 2081 C CA . ASP A 1 262 ? 25.492 -8.454 -53.866 1.00 44.47 262 ASP A CA 1
ATOM 2082 C C . ASP A 1 262 ? 25.308 -7.001 -53.404 1.00 44.47 262 ASP A C 1
ATOM 2084 O O . ASP A 1 262 ? 26.267 -6.392 -52.937 1.00 44.47 262 ASP A O 1
ATOM 2088 N N . GLU A 1 263 ? 24.081 -6.470 -53.386 1.00 46.78 263 GLU A N 1
ATOM 2089 C CA . GLU A 1 263 ? 23.825 -5.103 -52.900 1.00 46.78 263 GLU A CA 1
ATOM 2090 C C . GLU A 1 263 ? 23.917 -4.979 -51.369 1.00 46.78 263 GLU A C 1
ATOM 2092 O O . GLU A 1 263 ? 24.454 -3.997 -50.855 1.00 46.78 263 GLU A O 1
ATOM 2097 N N . VAL A 1 264 ? 23.508 -6.009 -50.616 1.00 49.28 264 VAL A N 1
ATOM 2098 C CA . VAL A 1 264 ? 23.591 -5.995 -49.141 1.00 49.28 264 VAL A CA 1
ATOM 2099 C C . VAL A 1 264 ? 25.048 -6.010 -48.651 1.00 49.28 264 VAL A C 1
ATOM 2101 O O . VAL A 1 264 ? 25.357 -5.401 -47.628 1.00 49.28 264 VAL A O 1
ATOM 2104 N N . LYS A 1 265 ? 25.983 -6.623 -49.394 1.00 45.44 265 LYS A N 1
ATOM 2105 C CA . LYS A 1 265 ? 27.419 -6.593 -49.047 1.00 45.44 265 LYS A CA 1
ATOM 2106 C C . LYS A 1 265 ? 28.050 -5.204 -49.184 1.00 45.44 265 LYS A C 1
ATOM 2108 O O . LYS A 1 265 ? 29.016 -4.915 -48.480 1.00 45.44 265 LYS A O 1
ATOM 2113 N N . THR A 1 266 ? 27.519 -4.345 -50.050 1.00 45.03 266 THR A N 1
ATOM 2114 C CA . THR A 1 266 ? 28.053 -2.991 -50.265 1.00 45.03 266 THR A CA 1
ATOM 2115 C C . THR A 1 266 ? 27.676 -2.047 -49.121 1.00 45.03 266 THR A C 1
ATOM 2117 O O . THR A 1 266 ? 28.482 -1.203 -48.738 1.00 45.03 266 THR A O 1
ATOM 2120 N N . VAL A 1 267 ? 26.510 -2.246 -48.497 1.00 45.66 267 VAL A N 1
ATOM 2121 C CA . VAL A 1 267 ? 26.047 -1.423 -47.364 1.00 45.66 267 VAL A CA 1
ATOM 2122 C C . VAL A 1 267 ? 26.874 -1.674 -46.093 1.00 45.66 267 VAL A C 1
ATOM 2124 O O . VAL A 1 267 ? 27.192 -0.728 -45.378 1.00 45.66 267 VAL A O 1
ATOM 2127 N N . TYR A 1 268 ? 27.316 -2.912 -45.841 1.00 40.53 268 TYR A N 1
ATOM 2128 C CA . TYR A 1 268 ? 28.136 -3.232 -44.658 1.00 40.53 268 TYR A CA 1
ATOM 2129 C C . TYR A 1 268 ? 29.623 -2.865 -44.790 1.00 40.53 268 TYR A C 1
ATOM 2131 O O . TYR A 1 268 ? 30.300 -2.724 -43.776 1.00 40.53 268 TYR A O 1
ATOM 2139 N N . LYS A 1 269 ? 30.144 -2.641 -46.005 1.00 40.78 269 LYS A N 1
ATOM 2140 C CA . LYS A 1 269 ? 31.538 -2.195 -46.195 1.00 40.78 269 LYS A CA 1
ATOM 2141 C C . LYS A 1 269 ? 31.773 -0.713 -45.887 1.00 40.78 269 LYS A C 1
ATOM 2143 O O . LYS A 1 269 ? 32.921 -0.307 -45.746 1.00 40.78 269 LYS A O 1
ATOM 2148 N N . PHE A 1 270 ? 30.721 0.096 -45.750 1.00 37.16 270 PHE A N 1
ATOM 2149 C CA . PHE A 1 270 ? 30.863 1.522 -45.434 1.00 37.16 270 PHE A CA 1
ATOM 2150 C C . PHE A 1 270 ? 31.097 1.819 -43.942 1.00 37.16 270 PHE A C 1
ATOM 2152 O O . PHE A 1 270 ? 31.398 2.960 -43.605 1.00 37.16 270 PHE A O 1
ATOM 2159 N N . GLN A 1 271 ? 31.010 0.822 -43.049 1.00 42.88 271 GLN A N 1
ATOM 2160 C CA . GLN A 1 271 ? 31.257 1.012 -41.610 1.00 42.88 271 GLN A CA 1
ATOM 2161 C C . GLN A 1 271 ? 32.694 0.699 -41.153 1.00 42.88 271 GLN A C 1
ATOM 2163 O O . GLN A 1 271 ? 33.026 1.009 -40.015 1.00 42.88 271 GLN A O 1
ATOM 2168 N N . GLU A 1 272 ? 33.568 0.160 -42.012 1.00 42.88 272 GLU A N 1
ATOM 2169 C CA . GLU A 1 272 ? 34.967 -0.147 -41.644 1.00 42.88 272 GLU A CA 1
ATOM 2170 C C . GLU A 1 272 ? 35.982 0.960 -42.002 1.00 42.88 272 GLU A C 1
ATOM 2172 O O . GLU A 1 272 ? 37.153 0.826 -41.669 1.00 42.88 272 GLU A O 1
ATOM 2177 N N . ASN A 1 273 ? 35.564 2.072 -42.624 1.00 38.75 273 ASN A N 1
ATOM 2178 C CA . ASN A 1 273 ? 36.470 3.148 -43.072 1.00 38.75 273 ASN A CA 1
ATOM 2179 C C . ASN A 1 273 ? 36.257 4.505 -42.375 1.00 38.75 273 ASN A C 1
ATOM 2181 O O . ASN A 1 273 ? 36.520 5.555 -42.958 1.00 38.75 273 ASN A O 1
ATOM 2185 N N . ILE A 1 274 ? 35.805 4.504 -41.120 1.00 42.69 274 ILE A N 1
ATOM 2186 C CA . ILE A 1 274 ? 35.884 5.692 -40.258 1.00 42.69 274 ILE A CA 1
ATOM 2187 C C . ILE A 1 274 ? 36.682 5.303 -39.013 1.00 42.69 274 ILE A C 1
ATOM 2189 O O . ILE A 1 274 ? 36.125 4.916 -37.987 1.00 42.69 274 ILE A O 1
ATOM 2193 N N . SER A 1 275 ? 38.004 5.356 -39.168 1.00 39.22 275 SER A N 1
ATOM 2194 C CA . SER A 1 275 ? 39.006 5.406 -38.100 1.00 39.22 275 SER A CA 1
ATOM 2195 C C . SER A 1 275 ? 39.593 6.806 -38.044 1.00 39.22 275 SER A C 1
ATOM 2197 O O . SER A 1 275 ? 39.997 7.269 -39.138 1.00 39.22 275 SER A O 1
#